Protein AF-A0A9D4A8N2-F1 (afdb_monomer)

Foldseek 3Di:
DPPPPPPVVVVVPQDPVNVVLLVLLVVLLLVQLVVCVVVLHDAADPDLDPPDPDGGSSVVSLVVVCVVDVSSVVSCVPDDPVRNCSDPVSSVVSNVVVVVVVLVVVCVQQDPWDWDFDWDWDADPVRAIQTFGWTFTQGPVRDTPTGPVLLSVLLVLLQLLLCLQPVDPVSQVQLLVLLVVVLVVCVVVVVDDDDDPPSDRDHQQRQDRPDLVSVLSNLVRCVSSVRSSLVSLVCQLPDPPDPVSVVSSVVSNVLSLRLSSLLSSLVSNQLSVLVVVLVVQVPDPPDDPVNNVVSVVVSVVSVVCCSPPVVVVSVVSSVVRD

pLDDT: mean 77.1, std 13.27, range [36.75, 94.81]

Organism: NCBI:txid47602

Structure (mmCIF, N/CA/C/O backbone):
data_AF-A0A9D4A8N2-F1
#
_entry.id   AF-A0A9D4A8N2-F1
#
loop_
_atom_site.group_PDB
_atom_site.id
_atom_site.type_symbol
_atom_site.label_atom_id
_atom_site.label_alt_id
_atom_site.label_comp_id
_atom_site.label_asym_id
_atom_site.label_entity_id
_atom_site.label_seq_id
_atom_site.pdbx_PDB_ins_code
_atom_site.Cartn_x
_atom_site.Cartn_y
_atom_site.Cartn_z
_atom_site.occupancy
_atom_site.B_iso_or_equiv
_atom_site.auth_seq_id
_atom_site.auth_comp_id
_atom_site.auth_asym_id
_atom_site.auth_atom_id
_atom_site.pdbx_PDB_model_num
ATOM 1 N N . MET A 1 1 ? 0.079 -41.440 39.741 1.00 40.72 1 MET A N 1
ATOM 2 C CA . MET A 1 1 ? 0.269 -40.213 38.937 1.00 40.72 1 MET A CA 1
ATOM 3 C C . MET A 1 1 ? -0.863 -40.142 37.921 1.00 40.72 1 MET A C 1
ATOM 5 O O . MET A 1 1 ? -0.831 -40.902 36.969 1.00 40.72 1 MET A O 1
ATOM 9 N N . ASN A 1 2 ? -1.881 -39.308 38.160 1.00 43.91 2 ASN A N 1
ATOM 10 C CA . ASN A 1 2 ? -2.974 -39.042 37.213 1.00 43.91 2 ASN A CA 1
ATOM 11 C C . ASN A 1 2 ? -2.807 -37.607 36.704 1.00 43.91 2 ASN A C 1
ATOM 13 O O . ASN A 1 2 ? -3.239 -36.659 37.349 1.00 43.91 2 ASN A O 1
ATOM 17 N N . GLN A 1 3 ? -2.097 -37.454 35.589 1.00 50.44 3 GLN A N 1
ATOM 18 C CA . GLN A 1 3 ? -1.680 -36.152 35.053 1.00 50.44 3 GLN A CA 1
ATOM 19 C C . GLN A 1 3 ? -2.655 -35.595 33.995 1.00 50.44 3 GLN A C 1
ATOM 21 O O . GLN A 1 3 ? -2.503 -34.459 33.564 1.00 50.44 3 GLN A O 1
ATOM 26 N N . ALA A 1 4 ? -3.684 -36.362 33.610 1.00 49.97 4 ALA A N 1
ATOM 27 C CA . ALA A 1 4 ? -4.626 -36.001 32.544 1.00 49.97 4 ALA A CA 1
ATOM 28 C C . ALA A 1 4 ? -5.900 -35.264 33.019 1.00 49.97 4 ALA A C 1
ATOM 30 O O . ALA A 1 4 ? -6.636 -34.742 32.194 1.00 49.97 4 ALA A O 1
ATOM 31 N N . GLN A 1 5 ? -6.169 -35.170 34.328 1.00 50.84 5 GLN A N 1
ATOM 32 C CA . GLN A 1 5 ? -7.419 -34.587 34.860 1.00 50.84 5 GLN A CA 1
ATOM 33 C C . GLN A 1 5 ? -7.367 -33.071 35.134 1.00 50.84 5 GLN A C 1
ATOM 35 O O . GLN A 1 5 ? -8.311 -32.521 35.692 1.00 50.84 5 GLN A O 1
ATOM 40 N N . HIS A 1 6 ? -6.283 -32.373 34.779 1.00 57.72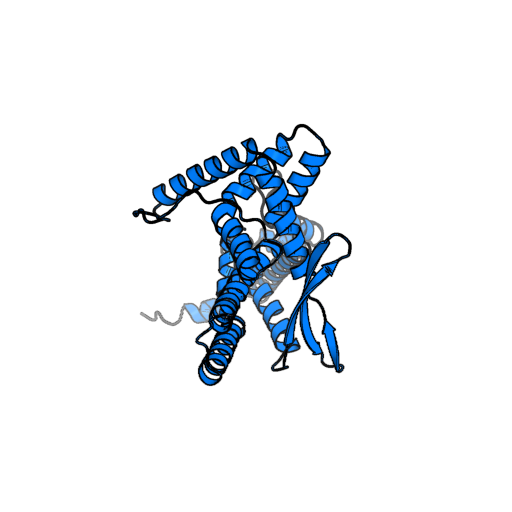 6 HIS A N 1
ATOM 41 C CA . HIS A 1 6 ? -6.041 -31.018 35.295 1.00 57.72 6 HIS A CA 1
ATOM 42 C C . HIS A 1 6 ? -6.343 -29.870 34.314 1.00 57.72 6 HIS A C 1
ATOM 44 O O . HIS A 1 6 ? -6.502 -28.738 34.761 1.00 57.72 6 HIS A O 1
ATOM 50 N N . ILE A 1 7 ? -6.432 -30.124 33.001 1.00 57.25 7 ILE A N 1
ATOM 51 C CA . ILE A 1 7 ? -6.618 -29.059 31.993 1.00 57.25 7 ILE A CA 1
ATOM 52 C C . ILE A 1 7 ? -8.098 -28.880 31.631 1.00 57.25 7 ILE A C 1
ATOM 54 O O . ILE A 1 7 ? -8.606 -27.769 31.749 1.00 57.25 7 ILE A O 1
ATOM 58 N N . GLU A 1 8 ? -8.814 -29.954 31.284 1.00 51.59 8 GLU A N 1
ATOM 59 C CA . GLU A 1 8 ? -10.260 -29.897 30.988 1.00 51.59 8 GLU A CA 1
ATOM 60 C C . GLU A 1 8 ? -11.069 -29.389 32.186 1.00 51.59 8 GLU A C 1
ATOM 62 O O . GLU A 1 8 ? -11.837 -28.443 32.055 1.00 51.59 8 GLU A O 1
ATOM 67 N N . VAL A 1 9 ? -10.806 -29.919 33.385 1.00 57.69 9 VAL A N 1
ATOM 68 C CA . VAL A 1 9 ? -11.475 -29.482 34.624 1.00 57.69 9 VAL A CA 1
ATOM 69 C C . VAL A 1 9 ? -11.128 -28.032 34.983 1.00 57.69 9 VAL A C 1
ATOM 71 O O . VAL A 1 9 ? -11.923 -27.362 35.629 1.00 57.69 9 VAL A O 1
ATOM 74 N N . SER A 1 10 ? -9.961 -27.518 34.575 1.00 54.47 10 SER A N 1
ATOM 75 C CA . SER A 1 10 ? -9.579 -26.117 34.806 1.00 54.47 10 SER A CA 1
ATOM 76 C C . SER A 1 10 ? -10.154 -25.154 33.760 1.00 54.47 10 SER A C 1
ATOM 78 O O . SER A 1 10 ? -10.349 -23.983 34.082 1.00 54.47 10 SER A O 1
ATOM 80 N N . LEU A 1 11 ? -10.422 -25.619 32.535 1.00 55.59 11 LEU A N 1
ATOM 81 C CA . LEU A 1 11 ? -11.105 -24.857 31.482 1.00 55.59 11 LEU A CA 1
ATOM 82 C C . LEU A 1 11 ? -12.608 -24.731 31.768 1.00 55.59 11 LEU A C 1
ATOM 84 O O . LEU A 1 11 ? -13.163 -23.645 31.613 1.00 55.59 11 LEU A O 1
ATOM 88 N N . ASP A 1 12 ? -13.233 -25.796 32.278 1.00 55.62 12 ASP A N 1
ATOM 89 C CA . ASP A 1 12 ? -14.656 -25.822 32.660 1.00 55.62 12 ASP A CA 1
ATOM 90 C C . ASP A 1 12 ? -14.956 -25.042 33.955 1.00 55.62 12 ASP A C 1
ATOM 92 O O . ASP A 1 12 ? -16.105 -24.763 34.294 1.00 55.62 12 ASP A O 1
ATOM 96 N N . ARG A 1 13 ? -13.914 -24.642 34.696 1.00 58.03 13 ARG A N 1
ATOM 97 C CA . ARG A 1 13 ? -14.018 -23.921 35.974 1.00 58.03 13 ARG A CA 1
ATOM 98 C C . ARG A 1 13 ? -13.964 -22.399 35.820 1.00 58.03 13 ARG A C 1
ATOM 100 O O . ARG A 1 13 ? -13.580 -21.701 36.757 1.00 58.03 13 ARG A O 1
ATOM 107 N N . GLN A 1 14 ? -14.322 -21.861 34.654 1.00 63.91 14 GLN A N 1
ATOM 108 C CA . GLN A 1 14 ? -14.527 -20.421 34.500 1.00 63.91 14 GLN A CA 1
ATOM 109 C C . GLN A 1 14 ? -15.954 -20.053 34.900 1.00 63.91 14 GLN A C 1
ATOM 111 O O . GLN A 1 14 ? -16.927 -20.489 34.292 1.00 63.91 14 GLN A O 1
ATOM 116 N N . THR A 1 15 ? -16.087 -19.216 35.926 1.00 73.81 15 THR A N 1
ATOM 117 C CA . THR A 1 15 ? -17.389 -18.721 36.378 1.00 73.81 15 THR A CA 1
ATOM 118 C C . THR A 1 15 ? -18.082 -17.956 35.248 1.00 73.81 15 THR A C 1
ATOM 120 O O . THR A 1 15 ? -17.435 -17.192 34.529 1.00 73.81 15 THR A O 1
ATOM 123 N N . THR A 1 16 ? -19.407 -18.063 35.131 1.00 79.75 16 THR A N 1
ATOM 124 C CA . THR A 1 16 ? -20.213 -17.306 34.151 1.00 79.75 16 THR A CA 1
ATOM 125 C C . THR A 1 16 ? -19.889 -15.807 34.154 1.00 79.75 16 THR A C 1
ATOM 127 O O . THR A 1 16 ? -19.823 -15.185 33.096 1.00 79.75 16 THR A O 1
ATOM 130 N N . GLN A 1 17 ? -19.605 -15.244 35.334 1.00 80.81 17 GLN A N 1
ATOM 131 C CA . GLN A 1 17 ? -19.155 -13.858 35.501 1.00 80.81 17 GLN A CA 1
ATOM 132 C C . GLN A 1 17 ? -17.821 -13.566 34.795 1.00 80.81 17 GLN A C 1
ATOM 134 O O . GLN A 1 17 ? -17.704 -12.550 34.111 1.00 80.81 17 GLN A O 1
ATOM 139 N N . GLN A 1 18 ? -16.837 -14.467 34.893 1.00 81.94 18 GLN A N 1
ATOM 140 C CA . GLN A 1 18 ? -15.546 -14.319 34.217 1.00 81.94 18 GLN A CA 1
ATOM 141 C C . GLN A 1 18 ? -15.715 -14.355 32.696 1.00 81.94 18 GLN A C 1
ATOM 143 O O . GLN A 1 18 ? -15.126 -13.541 31.987 1.00 81.94 18 GLN A O 1
ATOM 148 N N . ILE A 1 19 ? -16.563 -15.259 32.193 1.00 84.12 19 ILE A N 1
ATOM 149 C CA . ILE A 1 19 ? -16.874 -15.353 30.762 1.00 84.12 19 ILE A CA 1
ATOM 150 C C . ILE A 1 19 ? -17.536 -14.058 30.282 1.00 84.12 19 ILE A C 1
ATOM 152 O O . ILE A 1 19 ? -17.135 -13.510 29.254 1.00 84.12 19 ILE A O 1
ATOM 156 N N . SER A 1 20 ? -18.519 -13.534 31.023 1.00 87.00 20 SER A N 1
ATOM 157 C CA . SER A 1 20 ? -19.170 -12.270 30.665 1.00 87.00 20 SER A CA 1
ATOM 158 C C . SER A 1 20 ? -18.209 -11.082 30.704 1.00 87.00 20 SER A C 1
ATOM 160 O O . SER A 1 20 ? -18.243 -10.259 29.792 1.00 87.00 20 SER A O 1
ATOM 162 N N . ALA A 1 21 ? -17.316 -11.023 31.695 1.00 87.88 21 ALA A N 1
ATOM 163 C CA . ALA A 1 21 ? -16.326 -9.959 31.823 1.00 87.88 21 ALA A CA 1
ATOM 164 C C . ALA A 1 21 ? -15.318 -9.984 30.665 1.00 87.88 21 ALA A C 1
ATOM 166 O O . ALA A 1 21 ? -15.075 -8.961 30.028 1.00 87.88 21 ALA A O 1
ATOM 167 N N . ASN A 1 22 ? -14.794 -11.168 30.332 1.00 88.00 22 ASN A N 1
ATOM 168 C CA . ASN A 1 22 ? -13.871 -11.341 29.210 1.00 88.00 22 ASN A CA 1
ATOM 169 C C . ASN A 1 22 ? -14.539 -10.991 27.870 1.00 88.00 22 ASN A C 1
ATOM 171 O O . ASN A 1 22 ? -13.926 -10.322 27.040 1.00 88.00 22 ASN A O 1
ATOM 175 N N . ARG A 1 23 ? -15.802 -11.397 27.662 1.00 90.12 23 ARG A N 1
ATOM 176 C CA . ARG A 1 23 ? -16.574 -11.042 26.458 1.00 90.12 23 ARG A CA 1
ATOM 177 C C . ARG A 1 23 ? -16.807 -9.542 26.346 1.00 90.12 23 ARG A C 1
ATOM 179 O O . ARG A 1 23 ? -16.665 -9.009 25.251 1.00 90.12 23 ARG A O 1
ATOM 186 N N . LEU A 1 24 ? -17.159 -8.879 27.449 1.00 92.19 24 LEU A N 1
ATOM 187 C CA . LEU A 1 24 ? -17.347 -7.430 27.463 1.00 92.19 24 LEU A CA 1
ATOM 188 C C . LEU A 1 24 ? -16.039 -6.724 27.102 1.00 92.19 24 LEU A C 1
ATOM 190 O O . LEU A 1 24 ? -16.033 -5.912 26.187 1.00 92.19 24 LEU A O 1
ATOM 194 N N . ARG A 1 25 ? -14.925 -7.118 27.728 1.00 90.75 25 ARG A N 1
ATOM 195 C CA . ARG A 1 25 ? -13.596 -6.566 27.442 1.00 90.75 25 ARG A CA 1
ATOM 196 C C . ARG A 1 25 ? -13.214 -6.719 25.969 1.00 90.75 25 ARG A C 1
ATOM 198 O O . ARG A 1 25 ? -12.870 -5.737 25.321 1.00 90.75 25 ARG A O 1
ATOM 205 N N . LEU A 1 26 ? -13.333 -7.936 25.432 1.00 91.25 26 LEU A N 1
ATOM 206 C CA . LEU A 1 26 ? -13.027 -8.218 24.031 1.00 91.25 26 LEU A CA 1
ATOM 207 C C . LEU A 1 26 ? -13.931 -7.422 23.083 1.00 91.25 26 LEU A C 1
ATOM 209 O O . LEU A 1 26 ? -13.447 -6.881 22.095 1.00 91.25 26 LEU A O 1
ATOM 213 N N . LYS A 1 27 ? -15.231 -7.323 23.385 1.00 93.31 27 LYS A N 1
ATOM 214 C CA . LYS A 1 27 ? -16.174 -6.533 22.589 1.00 93.31 27 LYS A CA 1
ATOM 215 C C . LYS A 1 27 ? -15.765 -5.060 22.550 1.00 93.31 27 LYS A C 1
ATOM 217 O O . LYS A 1 27 ? -15.690 -4.498 21.464 1.00 93.31 27 LYS A O 1
ATOM 222 N N . THR A 1 28 ? -15.430 -4.470 23.695 1.00 93.50 28 THR A N 1
ATOM 223 C CA . THR A 1 28 ? -14.959 -3.082 23.762 1.00 93.50 28 THR A CA 1
ATOM 224 C C . THR A 1 28 ? -13.690 -2.887 22.926 1.00 93.50 28 THR A C 1
ATOM 226 O O . THR A 1 28 ? -13.616 -1.945 22.142 1.00 93.50 28 THR A O 1
ATOM 229 N N . SER A 1 29 ? -12.716 -3.804 23.012 1.00 93.00 29 SER A N 1
ATOM 230 C CA . SER A 1 29 ? -11.512 -3.760 22.167 1.00 93.00 29 SER A CA 1
ATOM 231 C C . SER A 1 29 ? -11.848 -3.837 20.673 1.00 93.00 29 SER A C 1
ATOM 233 O O . SER A 1 29 ? -11.314 -3.061 19.885 1.00 93.00 29 SER A O 1
ATOM 235 N N . ILE A 1 30 ? -12.754 -4.738 20.281 1.00 92.75 30 ILE A N 1
ATOM 236 C CA . ILE A 1 30 ? -13.226 -4.903 18.898 1.00 92.75 30 ILE A CA 1
ATOM 237 C C . ILE A 1 30 ? -13.898 -3.627 18.377 1.00 92.75 30 ILE A C 1
ATOM 239 O O . ILE A 1 30 ? -13.651 -3.241 17.234 1.00 92.75 30 ILE A O 1
ATOM 243 N N . ASP A 1 31 ? -14.727 -2.973 19.190 1.00 93.81 31 ASP A N 1
ATOM 244 C CA . ASP A 1 31 ? -15.435 -1.748 18.808 1.00 93.81 31 ASP A CA 1
ATOM 245 C C . ASP A 1 31 ? -14.463 -0.569 18.622 1.00 93.81 31 ASP A C 1
ATOM 247 O O . ASP A 1 31 ? -14.584 0.182 17.652 1.00 93.81 31 ASP A O 1
ATOM 251 N N . VAL A 1 32 ? -13.442 -0.457 19.480 1.00 94.31 32 VAL A N 1
ATOM 252 C CA . VAL A 1 32 ? -12.364 0.536 19.330 1.00 94.31 32 VAL A CA 1
ATOM 253 C C . VAL A 1 32 ? -11.561 0.297 18.051 1.00 94.31 32 VAL A C 1
ATOM 255 O O . VAL A 1 32 ? -11.371 1.238 17.278 1.00 94.31 32 VAL A O 1
ATOM 258 N N . VAL A 1 33 ? -11.131 -0.947 17.786 1.00 91.44 33 VAL A N 1
ATOM 259 C CA . VAL A 1 33 ? -10.426 -1.293 16.534 1.00 91.44 33 VAL A CA 1
ATOM 260 C C . VAL A 1 33 ? -11.280 -0.917 15.330 1.00 91.44 33 VAL A C 1
ATOM 262 O O . VAL A 1 33 ? -10.800 -0.232 14.433 1.00 91.44 33 VAL A O 1
ATOM 265 N N . ARG A 1 34 ? -12.559 -1.309 15.329 1.00 90.56 34 ARG A N 1
ATOM 266 C CA . ARG A 1 34 ? -13.489 -1.011 14.237 1.00 90.56 34 ARG A CA 1
ATOM 267 C C . ARG A 1 34 ? -13.586 0.484 13.969 1.00 90.56 34 ARG A C 1
ATOM 269 O O . ARG A 1 34 ? -13.527 0.892 12.812 1.00 90.56 34 ARG A O 1
ATOM 276 N N . TRP A 1 35 ? -13.761 1.286 15.016 1.00 92.38 35 TRP A N 1
ATOM 277 C CA . TRP A 1 35 ? -13.900 2.730 14.874 1.00 92.38 35 TRP A CA 1
ATOM 278 C C . TRP A 1 35 ? -12.624 3.359 14.305 1.00 92.38 35 TRP A C 1
ATOM 280 O O . TRP A 1 35 ? -12.698 4.102 13.330 1.00 92.38 35 TRP A O 1
ATOM 290 N N . LEU A 1 36 ? -11.454 2.999 14.846 1.00 86.12 36 LEU A N 1
ATOM 291 C CA . LEU A 1 36 ? -10.165 3.513 14.374 1.00 86.12 36 LEU A CA 1
ATOM 292 C C . LEU A 1 36 ? -9.888 3.116 12.923 1.00 86.12 36 LEU A C 1
ATOM 294 O O . LEU A 1 36 ? -9.507 3.972 12.127 1.00 86.12 36 LEU A O 1
ATOM 298 N N . SER A 1 37 ? -10.140 1.854 12.561 1.00 79.44 37 SER A N 1
ATOM 299 C CA . SER A 1 37 ? -10.022 1.371 11.182 1.00 79.44 37 SER A CA 1
ATOM 300 C C . SER A 1 37 ? -10.936 2.133 10.232 1.00 79.44 37 SER A C 1
ATOM 302 O O . SER A 1 37 ? -10.492 2.567 9.175 1.00 79.44 37 SER A O 1
ATOM 304 N N . PHE A 1 38 ? -12.204 2.310 10.606 1.00 76.81 38 PHE A N 1
ATOM 305 C CA . PHE A 1 38 ? -13.192 2.967 9.755 1.00 76.81 38 PHE A CA 1
ATOM 306 C C . PHE A 1 38 ? -12.883 4.455 9.538 1.00 76.81 38 PHE A C 1
ATOM 308 O O . PHE A 1 38 ? -13.179 4.994 8.479 1.00 76.81 38 PHE A O 1
ATOM 315 N N . GLN A 1 39 ? -12.261 5.110 10.520 1.00 78.19 39 GLN A N 1
ATOM 316 C CA . GLN A 1 39 ? -11.827 6.507 10.421 1.00 78.19 39 GLN A CA 1
ATOM 317 C C . GLN A 1 39 ? -10.406 6.670 9.853 1.00 78.19 39 GLN A C 1
ATOM 319 O O . GLN A 1 39 ? -9.908 7.792 9.786 1.00 78.19 39 GLN A O 1
ATOM 324 N N . GLY A 1 40 ? -9.712 5.579 9.503 1.00 77.31 40 GLY A N 1
ATOM 325 C CA . GLY A 1 40 ? -8.316 5.628 9.051 1.00 77.31 40 GLY A CA 1
ATOM 326 C C . GLY A 1 40 ? -7.350 6.214 10.091 1.00 77.31 40 GLY A C 1
ATOM 327 O O . GLY A 1 40 ? -6.331 6.803 9.737 1.00 77.31 40 GLY A O 1
ATOM 328 N N . CYS A 1 41 ? -7.679 6.107 11.378 1.00 81.44 41 CYS A N 1
ATOM 329 C CA . CYS A 1 41 ? -6.891 6.685 12.460 1.00 81.44 41 CYS A CA 1
ATOM 330 C C . CYS A 1 41 ? -5.768 5.739 12.897 1.00 81.44 41 CYS A C 1
ATOM 332 O O . CYS A 1 41 ? -5.957 4.527 13.003 1.00 81.44 41 CYS A O 1
ATOM 334 N N . ALA A 1 42 ? -4.602 6.303 13.228 1.00 82.44 42 ALA A N 1
ATOM 335 C CA . ALA A 1 42 ? -3.514 5.540 13.830 1.00 82.44 42 ALA A CA 1
ATOM 336 C C . ALA A 1 42 ? -3.975 4.899 15.146 1.00 82.44 42 ALA A C 1
ATOM 338 O O . ALA A 1 42 ? -4.722 5.509 15.907 1.00 82.44 42 ALA A O 1
ATOM 339 N N . PHE A 1 43 ? -3.519 3.683 15.434 1.00 83.56 43 PHE A N 1
ATOM 340 C CA . PHE A 1 43 ? -3.925 2.963 16.643 1.00 83.56 43 PHE A CA 1
ATOM 341 C C . PHE A 1 43 ? -3.077 3.368 17.848 1.00 83.56 43 PHE A C 1
ATOM 343 O O . PHE A 1 43 ? -3.577 3.437 18.969 1.00 83.56 43 PHE A O 1
ATOM 350 N N . ARG A 1 44 ? -1.796 3.656 17.604 1.00 83.69 44 ARG A N 1
ATOM 351 C CA . ARG A 1 44 ? -0.772 3.804 18.639 1.00 83.69 44 ARG A CA 1
ATOM 352 C C . ARG A 1 44 ? -0.205 5.206 18.721 1.00 83.69 44 ARG A C 1
ATOM 354 O O . ARG A 1 44 ? -0.236 5.966 17.753 1.00 83.69 44 ARG A O 1
ATOM 361 N N . GLY A 1 45 ? 0.314 5.517 19.902 1.00 77.75 45 GLY A N 1
ATOM 362 C CA . GLY A 1 45 ? 1.058 6.735 20.195 1.00 77.75 45 GLY A CA 1
ATOM 363 C C . GLY A 1 45 ? 2.566 6.503 20.133 1.00 77.75 45 GLY A C 1
ATOM 364 O O . GLY A 1 45 ? 3.032 5.384 19.940 1.00 77.75 45 GLY A O 1
ATOM 365 N N . HIS A 1 46 ? 3.338 7.576 20.318 1.00 73.81 46 HIS A N 1
ATOM 366 C CA . HIS A 1 46 ? 4.799 7.480 20.429 1.00 73.81 46 HIS A CA 1
ATOM 367 C C . HIS A 1 46 ? 5.244 6.820 21.745 1.00 73.81 46 HIS A C 1
ATOM 369 O O . HIS A 1 46 ? 6.315 6.224 21.792 1.00 73.81 46 HIS A O 1
ATOM 375 N N . ASP A 1 47 ? 4.436 6.937 22.803 1.00 78.81 47 ASP A N 1
ATOM 376 C CA . ASP A 1 47 ? 4.737 6.419 24.135 1.00 78.81 47 ASP A CA 1
ATOM 377 C C . ASP A 1 47 ? 3.454 5.914 24.812 1.00 78.81 47 ASP A C 1
ATOM 379 O O . ASP A 1 47 ? 2.570 6.703 25.142 1.00 78.81 47 ASP A O 1
ATOM 383 N N . GLU A 1 48 ? 3.360 4.598 25.011 1.00 83.25 48 GLU A N 1
ATOM 384 C CA . GLU A 1 48 ? 2.248 3.927 25.704 1.00 83.25 48 GLU A CA 1
ATOM 385 C C . GLU A 1 48 ? 2.596 3.582 27.166 1.00 83.25 48 GLU A C 1
ATOM 387 O O . GLU A 1 48 ? 1.879 2.825 27.822 1.00 83.25 48 GLU A O 1
ATOM 392 N N . SER A 1 49 ? 3.714 4.096 27.694 1.00 82.94 49 SER A N 1
ATOM 393 C CA . SER A 1 49 ? 4.096 3.896 29.093 1.00 82.94 49 SER A CA 1
ATOM 394 C C . SER A 1 49 ? 3.132 4.614 30.035 1.00 82.94 49 SER A C 1
ATOM 396 O O . SER A 1 49 ? 2.603 5.667 29.705 1.00 82.94 49 SER A O 1
ATOM 398 N N . SER A 1 50 ? 2.947 4.096 31.253 1.00 77.56 50 SER A N 1
ATOM 399 C CA . SER A 1 50 ? 1.996 4.646 32.236 1.00 77.56 50 SER A CA 1
ATOM 400 C C . SER A 1 50 ? 2.271 6.094 32.672 1.00 77.56 50 SER A C 1
ATOM 402 O O . SER A 1 50 ? 1.449 6.690 33.360 1.00 77.56 50 SER A O 1
ATOM 404 N N . GLY A 1 51 ? 3.455 6.633 32.363 1.00 80.25 51 GLY A N 1
ATOM 405 C CA . GLY A 1 51 ? 3.816 8.031 32.620 1.00 80.25 51 GLY A CA 1
ATOM 406 C C . GLY A 1 51 ? 3.506 8.971 31.451 1.00 80.25 51 GLY A C 1
ATOM 407 O O . GLY A 1 51 ? 3.708 10.181 31.580 1.00 80.25 51 GLY A O 1
ATOM 408 N N . SER A 1 52 ? 3.046 8.434 30.319 1.00 85.56 52 SER A N 1
ATOM 409 C CA . SER A 1 52 ? 2.717 9.205 29.128 1.00 85.56 52 SER A CA 1
ATOM 410 C C . SER A 1 52 ? 1.449 10.030 29.340 1.00 85.56 52 SER A C 1
ATOM 412 O O . SER A 1 52 ? 0.513 9.635 30.032 1.00 85.56 52 SER A O 1
ATOM 414 N N . LYS A 1 53 ? 1.400 11.209 28.713 1.00 83.62 53 LYS A N 1
ATOM 415 C CA . LYS A 1 53 ? 0.177 12.027 28.660 1.00 83.62 53 LYS A CA 1
ATOM 416 C C . LYS A 1 53 ? -0.803 11.553 27.584 1.00 83.62 53 LYS A C 1
ATOM 418 O O . LYS A 1 53 ? -1.937 12.015 27.576 1.00 83.62 53 LYS A O 1
ATOM 423 N N . ASN A 1 54 ? -0.342 10.730 26.643 1.00 85.12 54 ASN A N 1
ATOM 424 C CA . ASN A 1 54 ? -1.136 10.209 25.538 1.00 85.12 54 ASN A CA 1
ATOM 425 C C . ASN A 1 54 ? -0.599 8.828 25.161 1.00 85.12 54 ASN A C 1
ATOM 427 O O . ASN A 1 54 ? 0.453 8.725 24.527 1.00 85.12 54 ASN A O 1
ATOM 431 N N . HIS A 1 55 ? -1.351 7.792 25.517 1.00 86.75 55 HIS A N 1
ATOM 432 C CA . HIS A 1 55 ? -0.969 6.395 25.320 1.00 86.75 55 HIS A CA 1
ATOM 433 C C . HIS A 1 55 ? -1.359 5.857 23.935 1.00 86.75 55 HIS A C 1
ATOM 435 O O . HIS A 1 55 ? -1.370 4.651 23.711 1.00 86.75 55 HIS A O 1
ATOM 441 N N . GLY A 1 56 ? -1.707 6.734 22.993 1.00 88.62 56 GLY A N 1
ATOM 442 C CA . GLY A 1 56 ? -2.192 6.351 21.675 1.00 88.62 56 GLY A CA 1
ATOM 443 C C . GLY A 1 56 ? -3.706 6.197 21.608 1.00 88.62 56 GLY A C 1
ATOM 444 O O . GLY A 1 56 ? -4.383 5.910 22.594 1.00 88.62 56 GLY A O 1
ATOM 445 N N . ASN A 1 57 ? -4.243 6.367 20.400 1.00 89.94 57 ASN A N 1
ATOM 446 C CA . ASN A 1 57 ? -5.685 6.480 20.183 1.00 89.94 57 ASN A CA 1
ATOM 447 C C . ASN A 1 57 ? -6.468 5.251 20.665 1.00 89.94 57 ASN A C 1
ATOM 449 O O . ASN A 1 57 ? -7.589 5.399 21.135 1.00 89.94 57 ASN A O 1
ATOM 453 N N . PHE A 1 58 ? -5.894 4.048 20.585 1.00 92.25 58 PHE A N 1
ATOM 454 C CA . PHE A 1 58 ? -6.544 2.828 21.059 1.00 92.25 58 PHE A CA 1
ATOM 455 C C . PHE A 1 58 ? -6.753 2.831 22.580 1.00 92.25 58 PHE A C 1
ATOM 457 O O . PHE A 1 58 ? -7.867 2.599 23.052 1.00 92.25 58 PHE A O 1
ATOM 464 N N . LEU A 1 59 ? -5.701 3.110 23.355 1.00 91.44 59 LEU A N 1
ATOM 465 C CA . LEU A 1 59 ? -5.768 3.111 24.819 1.00 91.44 59 LEU A CA 1
ATOM 466 C C . LEU A 1 59 ? -6.572 4.302 25.350 1.00 91.44 59 LEU A C 1
ATOM 468 O O . LEU A 1 59 ? -7.348 4.147 26.295 1.00 91.44 59 LEU A O 1
ATOM 472 N N . GLU A 1 60 ? -6.450 5.465 24.711 1.00 92.75 60 GLU A N 1
ATOM 473 C CA . GLU A 1 60 ? -7.237 6.647 25.066 1.00 92.75 60 GLU A CA 1
ATOM 474 C C . GLU A 1 60 ? -8.729 6.446 24.751 1.00 92.75 60 GLU A C 1
ATOM 476 O O . GLU A 1 60 ? -9.577 6.797 25.569 1.00 92.75 60 GLU A O 1
ATOM 481 N N . LEU A 1 61 ? -9.084 5.803 23.628 1.00 93.62 61 LEU A N 1
ATOM 482 C CA . LEU A 1 61 ? -10.488 5.519 23.308 1.00 93.62 61 LEU A CA 1
ATOM 483 C C . LEU A 1 61 ? -11.085 4.447 24.230 1.00 93.62 61 LEU A C 1
ATOM 485 O O . LEU A 1 61 ? -12.245 4.559 24.622 1.00 93.62 61 LEU A O 1
ATOM 489 N N . LEU A 1 62 ? -10.301 3.446 24.647 1.00 92.69 62 LEU A N 1
ATOM 490 C CA . LEU A 1 62 ? -10.716 2.512 25.701 1.00 92.69 62 LEU A CA 1
ATOM 491 C C . LEU A 1 62 ? -10.973 3.229 27.029 1.00 92.69 62 LEU A C 1
ATOM 493 O O . LEU A 1 62 ? -11.982 2.964 27.679 1.00 92.69 62 LEU A O 1
ATOM 497 N N . SER A 1 63 ? -10.082 4.145 27.410 1.00 91.19 63 SER A N 1
ATOM 498 C CA . SER A 1 63 ? -10.218 4.943 28.632 1.00 91.19 63 SER A CA 1
ATOM 499 C C . SER A 1 63 ? -11.445 5.855 28.566 1.00 91.19 63 SER A C 1
ATOM 501 O O . SER A 1 63 ? -12.181 5.977 29.544 1.00 91.19 63 SER A O 1
ATOM 503 N N . LEU A 1 64 ? -11.728 6.421 27.389 1.00 94.19 64 LEU A N 1
ATOM 504 C CA . LEU A 1 64 ? -12.947 7.179 27.141 1.00 94.19 64 LEU A CA 1
ATOM 505 C C . LEU A 1 64 ? -14.188 6.302 27.333 1.00 94.19 64 LEU A C 1
ATOM 507 O O . LEU A 1 64 ? -15.075 6.682 28.088 1.00 94.19 64 LEU A O 1
ATOM 511 N N . LEU A 1 65 ? -14.253 5.122 26.710 1.00 94.12 65 LEU A N 1
ATOM 512 C CA . LEU A 1 65 ? -15.400 4.217 26.859 1.00 94.12 65 LEU A CA 1
ATOM 513 C C . LEU A 1 65 ? -15.595 3.766 28.312 1.00 94.12 65 LEU A C 1
ATOM 515 O O . LEU A 1 65 ? -16.729 3.712 28.779 1.00 94.12 65 LEU A O 1
ATOM 519 N N . ALA A 1 66 ? -14.503 3.512 29.038 1.00 93.00 66 ALA A N 1
ATOM 520 C CA . ALA A 1 66 ? -14.545 3.211 30.466 1.00 93.00 66 ALA A CA 1
ATOM 521 C C . ALA A 1 66 ? -15.161 4.358 31.281 1.00 93.00 66 ALA A C 1
ATOM 523 O O . ALA A 1 66 ? -15.951 4.104 32.180 1.00 93.00 66 ALA A O 1
ATOM 524 N N . SER A 1 67 ? -14.876 5.617 30.930 1.00 94.81 67 SER A N 1
ATOM 525 C CA . SER A 1 67 ? -15.447 6.775 31.636 1.00 94.81 67 SER A CA 1
ATOM 526 C C . SER A 1 67 ? -16.967 6.929 31.475 1.00 94.81 67 SER A C 1
ATOM 528 O O . SER A 1 67 ? -17.591 7.634 32.265 1.00 94.81 67 SER A O 1
ATOM 530 N N . TYR A 1 68 ? -17.566 6.278 30.469 1.00 94.31 68 TYR A N 1
ATOM 531 C CA . TYR A 1 68 ? -19.014 6.294 30.231 1.00 94.31 68 TYR A CA 1
ATOM 532 C C . TYR A 1 68 ? -19.743 5.047 30.752 1.00 94.31 68 TYR A C 1
ATOM 534 O O . TYR A 1 68 ? -20.967 5.086 30.878 1.00 94.31 68 TYR A O 1
ATOM 542 N N . ASP A 1 69 ? -19.037 3.948 31.030 1.00 93.38 69 ASP A N 1
ATOM 543 C CA . ASP A 1 69 ? -19.635 2.685 31.473 1.00 93.38 69 ASP A CA 1
ATOM 544 C C . ASP A 1 69 ? -18.794 2.052 32.590 1.00 93.38 69 ASP A C 1
ATOM 546 O O . ASP A 1 69 ? -17.744 1.453 32.343 1.00 93.38 69 ASP A O 1
ATOM 550 N N . GLU A 1 70 ? -19.309 2.130 33.821 1.00 92.62 70 GLU A N 1
ATOM 551 C CA . GLU A 1 70 ? -18.684 1.560 35.022 1.00 92.62 70 GLU A CA 1
ATOM 552 C C . GLU A 1 70 ? -18.361 0.067 34.857 1.00 92.62 70 GLU A C 1
ATOM 554 O O . GLU A 1 70 ? -17.330 -0.409 35.328 1.00 92.62 70 GLU A O 1
ATOM 559 N N . LYS A 1 71 ? -19.186 -0.694 34.120 1.00 91.50 71 LYS A N 1
ATOM 560 C CA . LYS A 1 71 ? -18.912 -2.118 33.883 1.00 91.50 71 LYS A CA 1
ATOM 561 C C . LYS A 1 71 ? -17.705 -2.300 32.978 1.00 91.50 71 LYS A C 1
ATOM 563 O O . LYS A 1 71 ? -16.952 -3.252 33.167 1.00 91.50 71 LYS A O 1
ATOM 568 N N . VAL A 1 72 ? -17.537 -1.431 31.981 1.00 91.00 72 VAL A N 1
ATOM 569 C CA . VAL A 1 72 ? -16.365 -1.440 31.095 1.00 91.00 72 VAL A CA 1
ATOM 570 C C . VAL A 1 72 ? -15.114 -1.065 31.887 1.00 91.00 72 VAL A C 1
ATOM 572 O O . VAL A 1 72 ? -14.091 -1.738 31.756 1.00 91.00 72 VAL A O 1
ATOM 575 N N . GLU A 1 73 ? -15.204 -0.057 32.753 1.00 92.38 73 GLU A N 1
ATOM 576 C CA . GLU A 1 73 ? -14.114 0.327 33.652 1.00 92.38 73 GLU A CA 1
ATOM 577 C C . GLU A 1 73 ? -13.686 -0.834 34.563 1.00 92.38 73 GLU A C 1
ATOM 579 O O . GLU A 1 73 ? -12.501 -1.189 34.609 1.00 92.38 73 GLU A O 1
ATOM 584 N N . ASP A 1 74 ? -14.649 -1.483 35.218 1.00 89.81 74 ASP A N 1
ATOM 585 C CA . ASP A 1 74 ? -14.411 -2.609 36.118 1.00 89.81 74 ASP A CA 1
ATOM 586 C C . ASP A 1 74 ? -13.746 -3.784 35.399 1.00 89.81 74 ASP A C 1
ATOM 588 O O . ASP A 1 74 ? -12.764 -4.355 35.892 1.00 89.81 74 ASP A O 1
ATOM 592 N N . VAL A 1 75 ? -14.237 -4.160 34.211 1.00 88.50 75 VAL A N 1
ATOM 593 C CA . VAL A 1 75 ? -13.639 -5.276 33.465 1.00 88.50 75 VAL A CA 1
ATOM 594 C C . VAL A 1 75 ? -12.258 -4.927 32.926 1.00 88.50 75 VAL A C 1
ATOM 596 O O . VAL A 1 75 ? -11.428 -5.826 32.828 1.00 88.50 75 VAL A O 1
ATOM 599 N N . LEU A 1 76 ? -11.964 -3.670 32.589 1.00 86.81 76 LEU A N 1
ATOM 600 C CA . LEU A 1 76 ? -10.627 -3.273 32.139 1.00 86.81 76 LEU A CA 1
ATOM 601 C C . LEU A 1 76 ? -9.618 -3.283 33.295 1.00 86.81 76 LEU A C 1
ATOM 603 O O . LEU A 1 76 ? -8.523 -3.821 33.133 1.00 86.81 76 LEU A O 1
ATOM 607 N N . LYS A 1 77 ? -9.998 -2.783 34.479 1.00 85.06 77 LYS A N 1
ATOM 608 C CA . LYS A 1 77 ? -9.140 -2.772 35.680 1.00 85.06 77 LYS A CA 1
ATOM 609 C C . LYS A 1 77 ? -8.897 -4.160 36.267 1.00 85.06 77 LYS A C 1
ATOM 611 O O . LYS A 1 77 ? -7.803 -4.446 36.743 1.00 85.06 77 LYS A O 1
ATOM 616 N N . SER A 1 78 ? -9.901 -5.034 36.226 1.00 83.12 78 SER A N 1
ATOM 617 C CA . SER A 1 78 ? -9.821 -6.399 36.771 1.00 83.12 78 SER A CA 1
ATOM 618 C C . SER A 1 78 ? -9.125 -7.404 35.844 1.00 83.12 78 SER A C 1
ATOM 620 O O . SER A 1 78 ? -9.141 -8.606 36.114 1.00 83.12 78 SER A O 1
ATOM 622 N N . ALA A 1 79 ? -8.533 -6.955 34.733 1.00 76.44 79 ALA A N 1
ATOM 623 C CA . ALA A 1 79 ? -7.926 -7.834 33.744 1.00 76.44 79 ALA A CA 1
ATOM 624 C C . ALA A 1 79 ? -6.643 -8.518 34.261 1.00 76.44 79 ALA A C 1
ATOM 626 O O . ALA A 1 79 ? -5.666 -7.834 34.569 1.00 76.44 79 ALA A O 1
ATOM 627 N N . PRO A 1 80 ? -6.572 -9.866 34.279 1.00 73.31 80 PRO A N 1
ATOM 628 C CA . PRO A 1 80 ? -5.292 -10.555 34.404 1.00 73.31 80 PRO A CA 1
ATOM 629 C C . PRO A 1 80 ? -4.371 -10.177 33.237 1.00 73.31 80 PRO A C 1
ATOM 631 O O . PRO A 1 80 ? -4.855 -10.045 32.109 1.00 73.31 80 PRO A O 1
ATOM 634 N N . GLN A 1 81 ? -3.055 -10.089 33.483 1.00 64.75 81 GLN A N 1
ATOM 635 C CA . GLN A 1 81 ? -2.041 -9.656 32.498 1.00 64.75 81 GLN A CA 1
ATOM 636 C C . GLN A 1 81 ? -2.196 -10.313 31.113 1.00 64.75 81 GLN A C 1
ATOM 638 O O . GLN A 1 81 ? -2.057 -9.643 30.096 1.00 64.75 81 GLN A O 1
ATOM 643 N N . ASN A 1 82 ? -2.566 -11.596 31.058 1.00 67.00 82 ASN A N 1
ATOM 644 C CA . ASN A 1 82 ? -2.689 -12.355 29.805 1.00 67.00 82 ASN A CA 1
ATOM 645 C C . ASN A 1 82 ? -4.033 -12.174 29.071 1.00 67.00 82 ASN A C 1
ATOM 647 O O . ASN A 1 82 ? -4.267 -12.815 28.052 1.00 67.00 82 ASN A O 1
ATOM 651 N N . SER A 1 83 ? -4.947 -11.352 29.588 1.00 69.56 83 SER A N 1
ATOM 652 C CA . SER A 1 83 ? -6.307 -11.187 29.046 1.00 69.56 83 SER A CA 1
ATOM 653 C C . SER A 1 83 ? -6.753 -9.727 28.995 1.00 69.56 83 SER A C 1
ATOM 655 O O . SER A 1 83 ? -7.949 -9.442 28.996 1.00 69.56 83 SER A O 1
ATOM 657 N N . SER A 1 84 ? -5.808 -8.785 28.968 1.00 75.44 84 SER A N 1
ATOM 658 C CA . SER A 1 84 ? -6.132 -7.365 28.811 1.00 75.44 84 SER A CA 1
ATOM 659 C C . SER A 1 84 ? -6.715 -7.054 27.430 1.00 75.44 84 SER A C 1
ATOM 661 O O . SER A 1 84 ? -7.485 -6.112 27.301 1.00 75.44 84 SER A O 1
ATOM 663 N N . TYR A 1 85 ? -6.366 -7.847 26.406 1.00 82.56 85 TYR A N 1
ATOM 664 C CA . TYR A 1 85 ? -6.679 -7.602 24.988 1.00 82.56 85 TYR A CA 1
ATOM 665 C C . TYR A 1 85 ? -6.207 -6.236 24.464 1.00 82.56 85 TYR A C 1
ATOM 667 O O . TYR A 1 85 ? -6.623 -5.791 23.400 1.00 82.56 85 TYR A O 1
ATOM 675 N N . THR A 1 86 ? -5.305 -5.579 25.196 1.00 84.19 86 THR A N 1
ATOM 676 C CA . THR A 1 86 ? -4.784 -4.251 24.855 1.00 84.19 86 THR A CA 1
ATOM 677 C C . THR A 1 86 ? -3.459 -4.292 24.110 1.00 84.19 86 THR A C 1
ATOM 679 O O . THR A 1 86 ? -3.026 -3.265 23.597 1.00 84.19 86 THR A O 1
ATOM 682 N N . SER A 1 87 ? -2.810 -5.459 24.046 1.00 85.25 87 SER A N 1
ATOM 683 C CA . SER A 1 87 ? -1.480 -5.579 23.456 1.00 85.25 87 SER A CA 1
ATOM 684 C C . SER A 1 87 ? -1.474 -5.277 21.961 1.00 85.25 87 SER A C 1
ATOM 686 O O . SER A 1 87 ? -2.427 -5.544 21.226 1.00 85.25 87 SER A O 1
ATOM 688 N N . SER A 1 88 ? -0.322 -4.796 21.516 1.00 82.88 88 SER A N 1
ATOM 689 C CA . SER A 1 88 ? 0.029 -4.567 20.124 1.00 82.88 88 SER A CA 1
ATOM 690 C C . SER A 1 88 ? -0.320 -5.732 19.192 1.00 82.88 88 SER A C 1
ATOM 692 O O . SER A 1 88 ? -0.858 -5.519 18.105 1.00 82.88 88 SER A O 1
ATOM 694 N N . THR A 1 89 ? -0.006 -6.954 19.614 1.00 84.69 89 THR A N 1
ATOM 695 C CA . THR A 1 89 ? -0.261 -8.182 18.858 1.00 84.69 89 THR A CA 1
ATOM 696 C C . THR A 1 89 ? -1.757 -8.438 18.714 1.00 84.69 89 THR A C 1
ATOM 698 O O . THR A 1 89 ? -2.231 -8.666 17.607 1.00 84.69 89 THR A O 1
ATOM 701 N N . ILE A 1 90 ? -2.520 -8.297 19.801 1.00 86.12 90 ILE A N 1
ATOM 702 C CA . ILE A 1 90 ? -3.971 -8.534 19.792 1.00 86.12 90 ILE A CA 1
ATOM 703 C C . ILE A 1 90 ? -4.699 -7.488 18.939 1.00 86.12 90 ILE A C 1
ATOM 705 O O . ILE A 1 90 ? -5.607 -7.836 18.190 1.00 86.12 90 ILE A O 1
ATOM 709 N N . GLN A 1 91 ? -4.280 -6.218 18.991 1.00 84.50 91 GLN A N 1
ATOM 710 C CA . GLN A 1 91 ? -4.816 -5.175 18.107 1.00 84.50 91 GLN A CA 1
ATOM 711 C C . GLN A 1 91 ? -4.662 -5.569 16.627 1.00 84.50 91 GLN A C 1
ATOM 713 O O . GLN A 1 91 ? -5.619 -5.464 15.859 1.00 84.50 91 GLN A O 1
ATOM 718 N N . LYS A 1 92 ? -3.472 -6.060 16.240 1.00 82.56 92 LYS A N 1
ATOM 719 C CA . LYS A 1 92 ? -3.185 -6.523 14.873 1.00 82.56 92 LYS A CA 1
ATOM 720 C C . LYS A 1 92 ? -4.012 -7.757 14.504 1.00 82.56 92 LYS A C 1
ATOM 722 O O . LYS A 1 92 ? -4.569 -7.791 13.414 1.00 82.56 92 LYS A O 1
ATOM 727 N N . GLU A 1 93 ? -4.156 -8.725 15.406 1.00 88.75 93 GLU A N 1
ATOM 728 C CA . GLU A 1 93 ? -4.993 -9.912 15.177 1.00 88.75 93 GLU A CA 1
ATOM 729 C C . GLU A 1 93 ? -6.462 -9.539 14.930 1.00 88.75 93 GLU A C 1
ATOM 731 O O . GLU A 1 93 ? -7.065 -9.998 13.959 1.0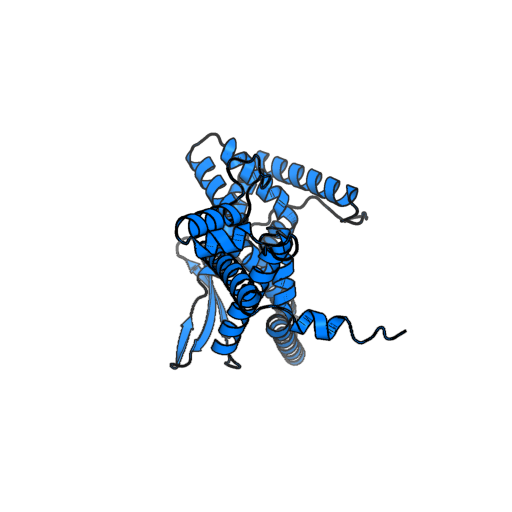0 88.75 93 GLU A O 1
ATOM 736 N N . ILE A 1 94 ? -7.040 -8.662 15.760 1.00 87.81 94 ILE A N 1
ATOM 737 C CA . ILE A 1 94 ? -8.421 -8.188 15.582 1.00 87.81 94 ILE A CA 1
ATOM 738 C C . ILE A 1 94 ? -8.567 -7.460 14.240 1.00 87.81 94 ILE A C 1
ATOM 740 O O . ILE A 1 94 ? -9.537 -7.695 13.517 1.00 87.81 94 ILE A O 1
ATOM 744 N N . LEU A 1 95 ? -7.601 -6.607 13.887 1.00 82.31 95 LEU A N 1
ATOM 745 C CA . LEU A 1 95 ? -7.585 -5.893 12.612 1.00 82.31 95 LEU A CA 1
ATOM 746 C C . LEU A 1 95 ? -7.531 -6.857 11.417 1.00 82.31 95 LEU A C 1
ATOM 748 O O . LEU A 1 95 ? -8.301 -6.699 10.472 1.00 82.31 95 LEU A O 1
ATOM 752 N N . GLN A 1 96 ? -6.685 -7.886 11.477 1.00 80.25 96 GLN A N 1
ATOM 753 C CA . GLN A 1 96 ? -6.579 -8.913 10.438 1.00 80.25 96 GLN A CA 1
ATOM 754 C C . GLN A 1 96 ? -7.875 -9.725 10.297 1.00 80.25 96 GLN A C 1
ATOM 756 O O . GLN A 1 96 ? -8.309 -9.996 9.177 1.00 80.25 96 GLN A O 1
ATOM 761 N N . ILE A 1 97 ? -8.541 -10.064 11.407 1.00 86.62 97 ILE A N 1
ATOM 762 C CA . ILE A 1 97 ? -9.852 -10.733 11.380 1.00 86.62 97 ILE A CA 1
ATOM 763 C C . ILE A 1 97 ? -10.902 -9.835 10.715 1.00 86.62 97 ILE A C 1
ATOM 765 O O . ILE A 1 97 ? -11.683 -10.313 9.889 1.00 86.62 97 ILE A O 1
ATOM 769 N N . TYR A 1 98 ? -10.923 -8.540 11.047 1.00 82.38 98 TYR A N 1
ATOM 770 C CA . TYR A 1 98 ? -11.811 -7.576 10.398 1.00 82.38 98 TYR A CA 1
ATOM 771 C C . TYR A 1 98 ? -11.540 -7.477 8.899 1.00 82.38 98 TYR A C 1
ATOM 773 O O . TYR A 1 98 ? -12.478 -7.609 8.115 1.00 82.38 98 TYR A O 1
ATOM 781 N N . ALA A 1 99 ? -10.277 -7.306 8.506 1.00 73.31 99 ALA A N 1
ATOM 782 C CA . ALA A 1 99 ? -9.869 -7.242 7.108 1.00 73.31 99 ALA A CA 1
ATOM 783 C C . ALA A 1 99 ? -10.314 -8.499 6.348 1.00 73.31 99 ALA A C 1
ATOM 785 O O . ALA A 1 99 ? -10.974 -8.395 5.319 1.00 73.31 99 ALA A O 1
ATOM 786 N N . SER A 1 100 ? -10.060 -9.688 6.906 1.00 78.25 100 SER A N 1
ATOM 787 C CA . SER A 1 100 ? -10.489 -10.957 6.314 1.00 78.25 100 SER A CA 1
ATOM 788 C C . SER A 1 100 ? -12.009 -11.039 6.153 1.00 78.25 100 SER A C 1
ATOM 790 O O . SER A 1 100 ? -12.484 -11.443 5.094 1.00 78.25 100 SER A O 1
ATOM 792 N N . ARG A 1 101 ? -12.794 -10.612 7.153 1.00 82.25 101 ARG A N 1
ATOM 793 C CA . ARG A 1 101 ? -14.263 -10.601 7.046 1.00 82.25 101 ARG A CA 1
ATOM 794 C C . ARG A 1 101 ? -14.766 -9.632 5.987 1.00 82.25 101 ARG A C 1
ATOM 796 O O . ARG A 1 101 ? -15.648 -10.010 5.228 1.00 82.25 101 ARG A O 1
ATOM 803 N N . VAL A 1 102 ? -14.221 -8.419 5.930 1.00 74.25 102 VAL A N 1
ATOM 804 C CA . VAL A 1 102 ? -14.585 -7.433 4.903 1.00 74.25 102 VAL A CA 1
ATOM 805 C C . VAL A 1 102 ? -14.259 -7.982 3.515 1.00 74.25 102 VAL A C 1
ATOM 807 O O . VAL A 1 102 ? -15.127 -7.990 2.649 1.00 74.25 102 VAL A O 1
ATOM 810 N N . CYS A 1 103 ? -13.058 -8.537 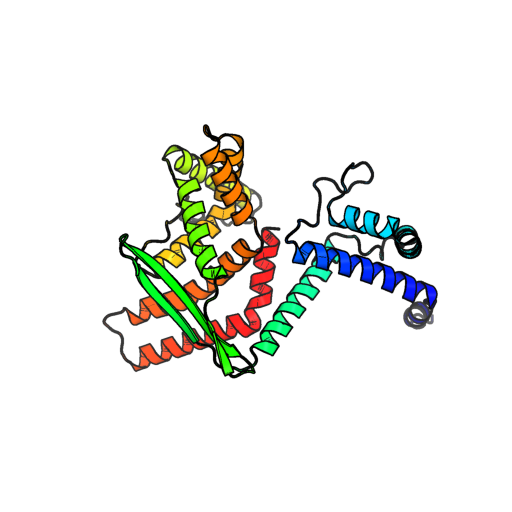3.325 1.00 69.31 103 CYS A N 1
ATOM 811 C CA . CYS A 1 103 ? -12.674 -9.186 2.073 1.00 69.31 103 CYS A CA 1
ATOM 812 C C . CYS A 1 103 ? -13.601 -10.354 1.712 1.00 69.31 103 CYS A C 1
ATOM 814 O O . CYS A 1 103 ? -13.968 -10.487 0.550 1.00 69.31 103 CYS A O 1
ATOM 816 N N . ASN A 1 104 ? -14.002 -11.182 2.681 1.00 76.44 104 ASN A N 1
ATOM 817 C CA . ASN A 1 104 ? -14.916 -12.298 2.436 1.00 76.44 104 ASN A CA 1
ATOM 818 C C . ASN A 1 104 ? -16.313 -11.817 2.042 1.00 76.44 104 ASN A C 1
ATOM 820 O O . ASN A 1 104 ? -16.867 -12.359 1.097 1.00 76.44 104 ASN A O 1
ATOM 824 N N . VAL A 1 105 ? -16.850 -10.783 2.698 1.00 76.12 105 VAL A N 1
ATOM 825 C CA . VAL A 1 105 ? -18.144 -10.189 2.323 1.00 76.12 105 VAL A CA 1
ATOM 826 C C . VAL A 1 105 ? -18.086 -9.639 0.901 1.00 76.12 105 VAL A C 1
ATOM 828 O O . VAL A 1 105 ? -18.945 -9.972 0.097 1.00 76.12 105 VAL A O 1
ATOM 831 N N . ILE A 1 106 ? -17.038 -8.882 0.557 1.00 67.94 106 ILE A N 1
ATOM 832 C CA . ILE A 1 106 ? -16.839 -8.372 -0.810 1.00 67.94 106 ILE A CA 1
ATOM 833 C C . ILE A 1 106 ? -16.706 -9.535 -1.805 1.00 67.94 106 ILE A C 1
ATOM 835 O O . ILE A 1 106 ? -17.274 -9.504 -2.893 1.00 67.94 106 ILE A O 1
ATOM 839 N N . ARG A 1 107 ? -15.971 -10.594 -1.444 1.00 70.56 107 ARG A N 1
ATOM 840 C CA . ARG A 1 107 ? -15.806 -11.788 -2.282 1.00 70.56 107 ARG A CA 1
ATOM 841 C C . ARG A 1 107 ? -17.127 -12.527 -2.491 1.00 70.56 107 ARG A C 1
ATOM 843 O O . ARG A 1 107 ? -17.376 -12.970 -3.605 1.00 70.56 107 ARG A O 1
ATOM 850 N N . GLU A 1 108 ? -17.946 -12.676 -1.456 1.00 76.69 108 GLU A N 1
ATOM 851 C CA . GLU A 1 108 ? -19.277 -13.290 -1.528 1.00 76.69 108 GLU A CA 1
ATOM 852 C C . GLU A 1 108 ? -20.240 -12.434 -2.356 1.00 76.69 108 GLU A C 1
ATOM 854 O O . GLU A 1 108 ? -20.955 -12.968 -3.202 1.00 76.69 108 GLU A O 1
ATOM 859 N N . GLU A 1 109 ? -20.198 -11.112 -2.174 1.00 67.38 109 GLU A N 1
ATOM 860 C CA . GLU A 1 109 ? -20.983 -10.145 -2.942 1.00 67.38 109 GLU A CA 1
ATOM 861 C C . GLU A 1 109 ? -20.620 -10.180 -4.430 1.00 67.38 109 GLU A C 1
ATOM 863 O O . GLU A 1 109 ? -21.499 -10.107 -5.284 1.00 67.38 109 GLU A O 1
ATOM 868 N N . ILE A 1 110 ? -19.344 -10.355 -4.773 1.00 67.12 110 ILE A N 1
ATOM 869 C CA . ILE A 1 110 ? -18.914 -10.548 -6.164 1.00 67.12 110 ILE A CA 1
ATOM 870 C C . ILE A 1 110 ? -19.258 -11.969 -6.652 1.00 67.12 110 ILE A C 1
ATOM 872 O O . ILE A 1 110 ? -19.669 -12.153 -7.800 1.00 67.12 110 ILE A O 1
ATOM 876 N N . GLY A 1 111 ? -19.116 -12.983 -5.797 1.00 71.06 111 GLY A N 1
ATOM 877 C CA . GLY A 1 111 ? -19.352 -14.394 -6.105 1.00 71.06 111 GLY A CA 1
ATOM 878 C C . GLY A 1 111 ? -18.494 -14.919 -7.267 1.00 71.06 111 GLY A C 1
ATOM 879 O O . GLY A 1 111 ? -17.367 -14.480 -7.496 1.00 71.06 111 GLY A O 1
ATOM 880 N N . ASP A 1 112 ? -19.059 -15.838 -8.055 1.00 67.81 112 ASP A N 1
ATOM 881 C CA . ASP A 1 112 ? -18.470 -16.332 -9.316 1.00 67.81 112 ASP A CA 1
ATOM 882 C C . ASP A 1 112 ? -18.843 -15.462 -10.529 1.00 67.81 112 ASP A C 1
ATOM 884 O O . ASP A 1 112 ? -18.728 -15.879 -11.691 1.00 67.81 112 ASP A O 1
ATOM 888 N N . ARG A 1 113 ? -19.343 -14.245 -10.287 1.00 66.25 113 ARG A N 1
ATOM 889 C CA . ARG A 1 113 ? -19.822 -13.381 -11.364 1.00 66.25 113 ARG A CA 1
ATOM 890 C C . ARG A 1 113 ? -18.641 -12.952 -12.227 1.00 66.25 113 ARG A C 1
ATOM 892 O O . ARG A 1 113 ? -17.527 -12.694 -11.765 1.00 66.25 113 ARG A O 1
ATOM 899 N N . LYS A 1 114 ? -18.886 -12.909 -13.536 1.00 59.91 114 LYS A N 1
ATOM 900 C CA . LYS A 1 114 ? -17.888 -12.453 -14.500 1.00 59.91 114 LYS A CA 1
ATOM 901 C C . LYS A 1 114 ? -17.681 -10.960 -14.280 1.00 59.91 114 LYS A C 1
ATOM 903 O O . LYS A 1 114 ? -18.631 -10.190 -14.383 1.00 59.91 114 LYS A O 1
ATOM 908 N N . PHE A 1 115 ? -16.443 -10.575 -14.016 1.00 60.50 115 PHE A N 1
ATOM 909 C CA . PHE A 1 115 ? -16.025 -9.184 -14.039 1.00 60.50 115 PHE A CA 1
ATOM 910 C C . PHE A 1 115 ? -15.213 -8.938 -15.313 1.00 60.50 115 PHE A C 1
ATOM 912 O O . PHE A 1 115 ? -14.501 -9.824 -15.794 1.00 60.50 115 PHE A O 1
ATOM 919 N N . SER A 1 116 ? -15.334 -7.747 -15.884 1.00 58.59 116 SER A N 1
ATOM 920 C CA . SER A 1 116 ? -14.437 -7.272 -16.930 1.00 58.59 116 SER A CA 1
ATOM 921 C C . SER A 1 116 ? -13.654 -6.094 -16.392 1.00 58.59 116 SER A C 1
ATOM 923 O O . SER A 1 116 ? -14.239 -5.128 -15.909 1.00 58.59 116 SER A O 1
ATOM 925 N N . ILE A 1 117 ? -12.339 -6.167 -16.517 1.00 58.72 117 ILE A N 1
ATOM 926 C CA . ILE A 1 117 ? -11.474 -5.012 -16.345 1.00 58.72 117 ILE A CA 1
ATOM 927 C C . ILE A 1 117 ? -11.375 -4.362 -17.724 1.00 58.72 117 ILE A C 1
ATOM 929 O O . ILE A 1 117 ? -10.772 -4.933 -18.631 1.00 58.72 117 ILE A O 1
ATOM 933 N N . ILE A 1 118 ? -12.030 -3.218 -17.902 1.00 61.50 118 ILE A N 1
ATOM 934 C CA . ILE A 1 118 ? -11.857 -2.373 -19.082 1.00 61.50 118 ILE A CA 1
ATOM 935 C C . ILE A 1 118 ? -10.894 -1.278 -18.671 1.00 61.50 118 ILE A C 1
ATOM 937 O O . ILE A 1 118 ? -11.151 -0.543 -17.726 1.00 61.50 118 ILE A O 1
ATOM 941 N N . VAL A 1 119 ? -9.764 -1.220 -19.352 1.00 57.25 119 VAL A N 1
ATOM 942 C CA . VAL A 1 119 ? -8.735 -0.217 -19.112 1.00 57.25 119 VAL A CA 1
ATOM 943 C C . VAL A 1 119 ? -8.631 0.557 -20.407 1.00 57.25 119 VAL A C 1
ATOM 945 O O . VAL A 1 119 ? -8.195 -0.006 -21.410 1.00 57.25 119 VAL A O 1
ATOM 948 N N . ASP A 1 120 ? -9.129 1.786 -20.387 1.00 53.19 120 ASP A N 1
ATOM 949 C CA . ASP A 1 120 ? -9.127 2.683 -21.536 1.00 53.19 120 ASP A CA 1
ATOM 950 C C . ASP A 1 120 ? -8.283 3.913 -21.208 1.00 53.19 120 ASP A C 1
ATOM 952 O O . ASP A 1 120 ? -8.376 4.466 -20.113 1.00 53.19 120 ASP A O 1
ATOM 956 N N . GLU A 1 121 ? -7.430 4.312 -22.141 1.00 50.12 121 GLU A N 1
ATOM 957 C CA . GLU A 1 121 ? -6.544 5.466 -22.004 1.00 50.12 121 GLU A CA 1
ATOM 958 C C . GLU A 1 121 ? -6.914 6.445 -23.117 1.00 50.12 121 GLU A C 1
ATOM 960 O O . GLU A 1 121 ? -6.787 6.116 -24.299 1.00 50.12 121 GLU A O 1
ATOM 965 N N . ALA A 1 122 ? -7.447 7.610 -22.741 1.00 48.28 122 ALA A N 1
ATOM 966 C CA . ALA A 1 122 ? -7.953 8.600 -23.685 1.00 48.28 122 ALA A CA 1
ATOM 967 C C . ALA A 1 122 ? -7.350 9.986 -23.442 1.00 48.28 122 ALA A C 1
ATOM 969 O O . ALA A 1 122 ? -7.288 10.471 -22.308 1.00 48.28 122 ALA A O 1
ATOM 970 N N . ARG A 1 123 ? -6.973 10.660 -24.533 1.00 44.72 123 ARG A N 1
ATOM 971 C CA . ARG A 1 123 ? -6.339 11.979 -24.502 1.00 44.72 123 ARG A CA 1
ATOM 972 C C . ARG A 1 123 ? -7.377 13.073 -24.377 1.00 44.72 123 ARG A C 1
ATOM 974 O O . ARG A 1 123 ? -8.226 13.211 -25.256 1.00 44.72 123 ARG A O 1
ATOM 981 N N . ASP A 1 124 ? -7.272 13.894 -23.341 1.00 54.75 124 ASP A N 1
ATOM 982 C CA . ASP A 1 124 ? -8.077 15.103 -23.234 1.00 54.75 124 ASP A CA 1
ATOM 983 C C . ASP A 1 124 ? -7.525 16.250 -24.105 1.00 54.75 124 ASP A C 1
ATOM 985 O O . ASP A 1 124 ? -6.419 16.202 -24.660 1.00 54.75 124 ASP A O 1
ATOM 989 N N . GLU A 1 125 ? -8.312 17.321 -24.229 1.00 36.75 125 GLU A N 1
ATOM 990 C CA . GLU A 1 125 ? -7.973 18.507 -25.029 1.00 36.75 125 GLU A CA 1
ATOM 991 C C . GLU A 1 125 ? -6.706 19.232 -24.539 1.00 36.75 125 GLU A C 1
ATOM 993 O O . GLU A 1 125 ? -6.071 19.966 -25.300 1.00 36.75 125 GLU A O 1
ATOM 998 N N . SER A 1 126 ? -6.283 18.991 -23.292 1.00 51.75 126 SER A N 1
ATOM 999 C CA . SER A 1 126 ? -5.041 19.524 -22.724 1.00 51.75 126 SER A CA 1
ATOM 1000 C C . SER A 1 126 ? -3.808 18.678 -23.061 1.00 51.75 126 SER A C 1
ATOM 1002 O O . SER A 1 126 ? -2.707 18.976 -22.595 1.00 51.75 126 SER A O 1
ATOM 1004 N N . LYS A 1 127 ? -3.975 17.661 -23.921 1.00 47.19 127 LYS A N 1
ATOM 1005 C CA . LYS A 1 127 ? -2.980 16.644 -24.285 1.00 47.19 127 LYS A CA 1
ATOM 1006 C C . LYS A 1 127 ? -2.591 15.720 -23.132 1.00 47.19 127 LYS A C 1
ATOM 1008 O O . LYS A 1 127 ? -1.624 14.976 -23.313 1.00 47.19 127 LYS A O 1
ATOM 1013 N N . LYS A 1 128 ? -3.332 15.745 -22.020 1.00 42.16 128 LYS A N 1
ATOM 1014 C CA . LYS A 1 128 ? -3.160 14.841 -20.884 1.00 42.16 128 LYS A CA 1
ATOM 1015 C C . LYS A 1 128 ? -4.009 13.596 -21.118 1.00 42.16 128 LYS A C 1
ATOM 1017 O O . LYS A 1 128 ? -5.198 13.688 -21.402 1.00 42.16 128 LYS A O 1
ATOM 1022 N N . GLU A 1 129 ? -3.383 12.434 -21.051 1.00 55.78 129 GLU A N 1
ATOM 1023 C CA . GLU A 1 129 ? -4.073 11.149 -21.171 1.00 55.78 129 GLU A CA 1
ATOM 1024 C C . GLU A 1 129 ? -4.698 10.790 -19.815 1.00 55.78 129 GLU A C 1
ATOM 1026 O O . GLU A 1 129 ? -4.041 10.871 -18.774 1.00 55.78 129 GLU A O 1
ATOM 1031 N N . GLN A 1 130 ? -5.979 10.426 -19.814 1.00 46.03 130 GLN A N 1
ATOM 1032 C CA . GLN A 1 130 ? -6.705 9.946 -18.643 1.00 46.03 130 GLN A CA 1
ATOM 1033 C C . GLN A 1 130 ? -6.846 8.429 -18.757 1.00 46.03 130 GLN A C 1
ATOM 1035 O O . GLN A 1 130 ? -7.420 7.925 -19.721 1.00 46.03 130 GLN A O 1
ATOM 1040 N N . MET A 1 131 ? -6.333 7.705 -17.762 1.00 50.00 131 MET A N 1
ATOM 1041 C CA . MET A 1 131 ? -6.544 6.265 -17.645 1.00 50.00 131 MET A CA 1
ATOM 1042 C C . MET A 1 131 ? -7.833 6.006 -16.861 1.00 50.00 131 MET A C 1
ATOM 1044 O O . MET A 1 131 ? -7.930 6.339 -15.673 1.00 50.00 131 MET A O 1
ATOM 1048 N N . ALA A 1 132 ? -8.805 5.389 -17.524 1.00 50.38 132 ALA A N 1
ATOM 1049 C CA . ALA A 1 132 ? -10.020 4.863 -16.930 1.00 50.38 132 ALA A CA 1
ATOM 1050 C C . ALA A 1 132 ? -9.837 3.361 -16.693 1.00 50.38 132 ALA A C 1
ATOM 1052 O O . ALA A 1 132 ? -9.875 2.555 -17.621 1.00 50.38 132 ALA A O 1
ATOM 1053 N N . ILE A 1 133 ? -9.631 2.976 -15.431 1.00 54.50 133 ILE A N 1
ATOM 1054 C CA . ILE A 1 133 ? -9.690 1.572 -15.015 1.00 54.50 133 ILE A CA 1
ATOM 1055 C C . ILE A 1 133 ? -11.108 1.306 -14.525 1.00 54.50 133 ILE A C 1
ATOM 1057 O O . ILE A 1 133 ? -11.488 1.638 -13.404 1.00 54.50 133 ILE A O 1
ATOM 1061 N N . ILE A 1 134 ? -11.905 0.703 -15.395 1.00 54.78 134 ILE A N 1
ATOM 1062 C CA . ILE A 1 134 ? -13.280 0.327 -15.117 1.00 54.78 134 ILE A CA 1
ATOM 1063 C C . ILE A 1 134 ? -13.288 -1.151 -14.749 1.00 54.78 134 ILE A C 1
ATOM 1065 O O . ILE A 1 134 ? -13.175 -2.030 -15.606 1.00 54.78 134 ILE A O 1
ATOM 1069 N N . TRP A 1 135 ? -13.468 -1.449 -13.467 1.00 57.97 135 TRP A N 1
ATOM 1070 C CA . TRP A 1 135 ? -14.018 -2.746 -13.099 1.00 57.97 135 TRP A CA 1
ATOM 1071 C C . TRP A 1 135 ? -15.505 -2.702 -13.392 1.00 57.97 135 TRP A C 1
ATOM 1073 O O . TRP A 1 135 ? -16.209 -1.868 -12.838 1.00 57.97 135 TRP A O 1
ATOM 1083 N N . ARG A 1 136 ? -15.964 -3.570 -14.293 1.00 61.44 136 ARG A N 1
ATOM 1084 C CA . ARG A 1 136 ? -17.386 -3.855 -14.454 1.00 61.44 136 ARG A CA 1
ATOM 1085 C C . ARG A 1 136 ? -17.669 -5.219 -13.883 1.00 61.44 136 ARG A C 1
ATOM 1087 O O . ARG A 1 136 ? -17.160 -6.216 -14.391 1.00 61.44 136 ARG A O 1
ATOM 1094 N N . PHE A 1 137 ? -18.511 -5.261 -12.872 1.00 62.72 137 PHE A N 1
ATOM 1095 C CA . PHE A 1 137 ? -19.209 -6.470 -12.475 1.00 62.72 137 PHE A CA 1
ATOM 1096 C C . PHE A 1 137 ? -20.701 -6.157 -12.435 1.00 62.72 137 PHE A C 1
ATOM 1098 O O . PHE A 1 137 ? -21.104 -5.001 -12.316 1.00 62.72 137 PHE A O 1
ATOM 1105 N N . VAL A 1 138 ? -21.510 -7.190 -12.627 1.00 62.22 138 VAL A N 1
ATOM 1106 C CA . VAL A 1 138 ? -22.963 -7.075 -12.540 1.00 62.22 138 VAL A CA 1
ATOM 1107 C C . VAL A 1 138 ? -23.343 -7.408 -11.105 1.00 62.22 138 VAL A C 1
ATOM 1109 O O . VAL A 1 138 ? -23.017 -8.501 -10.633 1.00 62.22 138 VAL A O 1
ATOM 1112 N N . ASP A 1 139 ? -23.969 -6.460 -10.414 1.00 63.66 139 ASP A N 1
ATOM 1113 C CA . ASP A 1 139 ? -24.502 -6.683 -9.072 1.00 63.66 139 ASP A CA 1
ATOM 1114 C C . ASP A 1 139 ? -25.750 -7.588 -9.101 1.00 63.66 139 ASP A C 1
ATOM 1116 O O . ASP A 1 139 ? -26.221 -8.024 -10.157 1.00 63.66 139 ASP A O 1
ATOM 1120 N N . GLU A 1 140 ? -26.309 -7.897 -7.931 1.00 62.56 140 GLU A N 1
ATOM 1121 C CA . GLU A 1 140 ? -27.511 -8.741 -7.817 1.00 62.56 140 GLU A CA 1
ATOM 1122 C C . GLU A 1 140 ? -28.748 -8.155 -8.500 1.00 62.56 140 GLU A C 1
ATOM 1124 O O . GLU A 1 140 ? -29.688 -8.884 -8.818 1.00 62.56 140 GLU A O 1
ATOM 1129 N N . GLN A 1 141 ? -28.747 -6.847 -8.743 1.00 67.75 141 GLN A N 1
ATOM 1130 C CA . GLN A 1 141 ? -29.849 -6.105 -9.343 1.00 67.75 141 GLN A CA 1
ATOM 1131 C C . GLN A 1 141 ? -29.664 -5.928 -10.858 1.00 67.75 141 GLN A C 1
ATOM 1133 O O . GLN A 1 141 ? -30.484 -5.280 -11.514 1.00 67.75 141 GLN A O 1
ATOM 1138 N N . GLY A 1 142 ? -28.614 -6.520 -11.437 1.00 63.31 142 GLY A N 1
ATOM 1139 C CA . GLY A 1 142 ? -28.325 -6.427 -12.863 1.00 63.31 142 GLY A CA 1
ATOM 1140 C C . GLY A 1 142 ? -27.675 -5.105 -13.279 1.00 63.31 142 GLY A C 1
ATOM 1141 O O . GLY A 1 142 ? -27.589 -4.838 -14.479 1.00 63.31 142 GLY A O 1
ATOM 1142 N N . GLN A 1 143 ? -27.233 -4.274 -12.331 1.00 57.94 143 GLN A N 1
ATOM 1143 C CA . GLN A 1 143 ? -26.547 -3.019 -12.624 1.00 57.94 143 GLN A CA 1
ATOM 1144 C C . GLN A 1 143 ? -25.051 -3.271 -12.803 1.00 57.94 143 GLN A C 1
ATOM 1146 O O . GLN A 1 143 ? -24.429 -4.047 -12.077 1.00 57.94 143 GLN A O 1
ATOM 1151 N N . ALA A 1 144 ? -24.457 -2.608 -13.792 1.00 54.56 144 ALA A N 1
ATOM 1152 C CA . ALA A 1 144 ? -23.011 -2.582 -13.938 1.00 54.56 144 ALA A CA 1
ATOM 1153 C C . ALA A 1 144 ? -22.437 -1.585 -12.923 1.00 54.56 144 ALA A C 1
ATOM 1155 O O . ALA A 1 144 ? -22.557 -0.377 -13.121 1.00 54.56 144 ALA A O 1
ATOM 1156 N N . ALA A 1 145 ? -21.799 -2.076 -11.862 1.00 54.75 145 ALA A N 1
ATOM 1157 C CA . ALA A 1 145 ? -20.936 -1.239 -11.037 1.00 54.75 145 ALA A CA 1
ATOM 1158 C C . ALA A 1 145 ? -19.713 -0.879 -11.890 1.00 54.75 145 ALA A C 1
ATOM 1160 O O . ALA A 1 145 ? -19.074 -1.777 -12.438 1.00 54.75 145 ALA A O 1
ATOM 1161 N N . GLY A 1 146 ? -19.454 0.410 -12.103 1.00 55.25 146 GLY 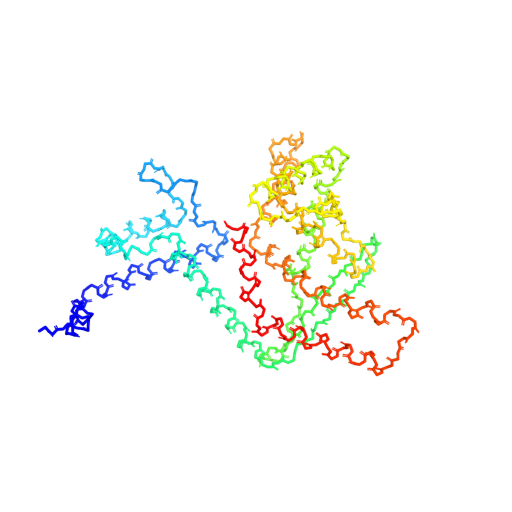A N 1
ATOM 1162 C CA . GLY A 1 146 ? -18.466 0.892 -13.063 1.00 55.25 146 GLY A CA 1
ATOM 1163 C C . GLY A 1 146 ? -17.637 2.026 -12.482 1.00 55.25 146 GLY A C 1
ATOM 1164 O O . GLY A 1 146 ? -18.204 2.989 -11.986 1.00 55.25 146 GLY A O 1
ATOM 1165 N N . GLU A 1 147 ? -16.318 1.882 -12.627 1.00 55.62 147 GLU A N 1
ATOM 1166 C CA . GLU A 1 147 ? -15.231 2.769 -12.174 1.00 55.62 147 GLU A CA 1
ATOM 1167 C C . GLU A 1 147 ? -14.797 2.567 -10.720 1.00 55.62 147 GLU A C 1
ATOM 1169 O O . GLU A 1 147 ? -15.547 2.787 -9.776 1.00 55.62 147 GLU A O 1
ATOM 1174 N N . VAL A 1 148 ? -13.530 2.165 -10.556 1.00 62.84 148 VAL A N 1
ATOM 1175 C CA . VAL A 1 148 ? -12.852 2.172 -9.255 1.00 62.84 148 VAL A CA 1
ATOM 1176 C C . VAL A 1 148 ? -12.160 3.523 -9.137 1.00 62.84 148 VAL A C 1
ATOM 1178 O O . VAL A 1 148 ? -11.025 3.703 -9.594 1.00 62.84 148 VAL A O 1
ATOM 1181 N N . VAL A 1 149 ? -12.888 4.502 -8.601 1.00 70.44 149 VAL A N 1
ATOM 1182 C CA . VAL A 1 149 ? -12.432 5.893 -8.440 1.00 70.44 149 VAL A CA 1
ATOM 1183 C C . VAL A 1 149 ? -11.100 5.946 -7.688 1.00 70.44 149 VAL A C 1
ATOM 1185 O O . VAL A 1 149 ? -10.228 6.751 -8.013 1.00 70.44 149 VAL A O 1
ATOM 1188 N N . GLU A 1 150 ? -10.907 5.027 -6.749 1.00 77.75 150 GLU A N 1
ATOM 1189 C CA . GLU A 1 150 ? -9.734 4.883 -5.895 1.00 77.75 150 GLU A CA 1
ATOM 1190 C C . GLU A 1 150 ? -8.465 4.597 -6.708 1.00 77.75 150 GLU A C 1
ATOM 1192 O O . GLU A 1 150 ? -7.410 5.169 -6.444 1.00 77.75 150 GLU A O 1
ATOM 1197 N N . VAL A 1 151 ? -8.550 3.772 -7.759 1.00 76.81 151 VAL A N 1
ATOM 1198 C CA . VAL A 1 151 ? -7.386 3.453 -8.604 1.00 76.81 151 VAL A CA 1
ATOM 1199 C C . VAL A 1 151 ? -7.008 4.645 -9.480 1.00 76.81 151 VAL A C 1
ATOM 1201 O O . VAL A 1 151 ? -5.826 4.940 -9.663 1.00 76.81 151 VAL A O 1
ATOM 1204 N N . HIS A 1 152 ? -7.999 5.365 -10.004 1.00 77.50 152 HIS A N 1
ATOM 1205 C CA . HIS A 1 152 ? -7.742 6.590 -10.753 1.00 77.50 152 HIS A CA 1
ATOM 1206 C C . HIS A 1 152 ? -7.123 7.672 -9.853 1.00 77.50 152 HIS A C 1
ATOM 1208 O O . HIS A 1 152 ? -6.127 8.301 -10.222 1.00 77.50 152 HIS A O 1
ATOM 1214 N N . GLN A 1 153 ? -7.671 7.853 -8.649 1.00 82.62 153 GLN A N 1
ATOM 1215 C CA . GLN A 1 153 ? -7.137 8.787 -7.663 1.00 82.62 153 GLN A CA 1
ATOM 1216 C C . GLN A 1 153 ? -5.715 8.403 -7.239 1.00 82.62 153 GLN A C 1
ATOM 1218 O O . GLN A 1 153 ? -4.853 9.274 -7.164 1.00 82.62 153 GLN A O 1
ATOM 1223 N N . PHE A 1 154 ? -5.432 7.110 -7.074 1.00 88.56 154 PHE A N 1
ATOM 1224 C CA . PHE A 1 154 ? -4.090 6.611 -6.794 1.00 88.56 154 PHE A CA 1
ATOM 1225 C C . PHE A 1 154 ? 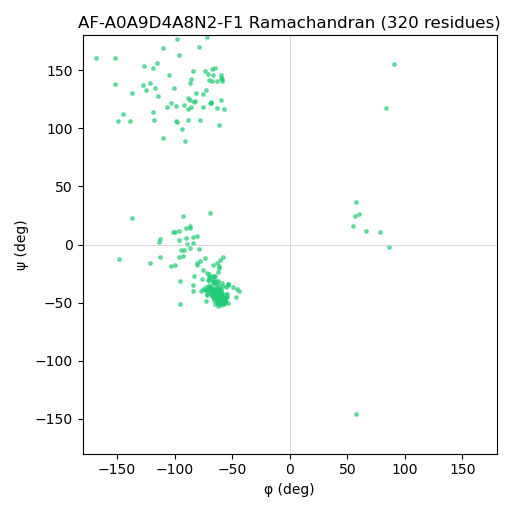-3.061 7.056 -7.843 1.00 88.56 154 PHE A C 1
ATOM 1227 O O . PHE A 1 154 ? -1.980 7.509 -7.474 1.00 88.56 154 PHE A O 1
ATOM 1234 N N . PHE A 1 155 ? -3.364 6.980 -9.145 1.00 83.69 155 PHE A N 1
ATOM 1235 C CA . PHE A 1 155 ? -2.406 7.409 -10.175 1.00 83.69 155 PHE A CA 1
ATOM 1236 C C . PHE A 1 155 ? -2.210 8.927 -10.229 1.00 83.69 155 PHE A C 1
ATOM 1238 O O . PHE A 1 155 ? -1.105 9.387 -10.540 1.00 83.69 155 PHE A O 1
ATOM 1245 N N . LYS A 1 156 ? -3.244 9.709 -9.896 1.00 85.38 156 LYS A N 1
ATOM 1246 C CA . LYS A 1 156 ? -3.103 11.160 -9.696 1.00 85.38 156 LYS A CA 1
ATOM 1247 C C . LYS A 1 156 ? -2.162 11.447 -8.531 1.00 85.38 156 LYS A C 1
ATOM 1249 O O . LYS A 1 156 ? -1.178 12.160 -8.702 1.00 85.38 156 LYS A O 1
ATOM 1254 N N . ASP A 1 157 ? -2.394 10.786 -7.405 1.00 89.88 157 ASP A N 1
ATOM 1255 C CA . ASP A 1 157 ? -1.599 10.951 -6.190 1.00 89.88 157 ASP A CA 1
ATOM 1256 C C . ASP A 1 157 ? -0.151 10.510 -6.398 1.00 89.88 157 ASP A C 1
ATOM 1258 O O . ASP A 1 157 ? 0.774 11.208 -5.992 1.00 89.88 157 ASP A O 1
ATOM 1262 N N . LEU A 1 158 ? 0.059 9.389 -7.091 1.00 89.38 158 LEU A N 1
ATOM 1263 C CA . LEU A 1 158 ? 1.375 8.905 -7.495 1.00 89.38 158 LEU A CA 1
ATOM 1264 C C . LEU A 1 158 ? 2.115 9.961 -8.321 1.00 89.38 158 LEU A C 1
ATOM 1266 O O . LEU A 1 158 ? 3.281 10.247 -8.055 1.00 89.38 158 LEU A O 1
ATOM 1270 N N . SER A 1 159 ? 1.438 10.551 -9.306 1.00 87.31 159 SER A N 1
ATOM 1271 C CA . SER A 1 159 ? 2.024 11.585 -10.162 1.00 87.31 159 SER A CA 1
ATOM 1272 C C . SER A 1 159 ? 2.410 12.821 -9.353 1.00 87.31 159 SER A C 1
ATOM 1274 O O . SER A 1 159 ? 3.530 13.312 -9.489 1.00 87.31 159 SER A O 1
ATOM 1276 N N . ASP A 1 160 ? 1.526 13.282 -8.470 1.00 87.81 160 ASP A N 1
ATOM 1277 C CA . ASP A 1 160 ? 1.766 14.441 -7.609 1.00 87.81 160 ASP A CA 1
ATOM 1278 C C . ASP A 1 160 ? 2.917 14.194 -6.627 1.00 87.81 160 ASP A C 1
ATOM 1280 O O . ASP A 1 160 ? 3.813 15.031 -6.499 1.00 87.81 160 ASP A O 1
ATOM 1284 N N . ILE A 1 161 ? 2.955 13.019 -5.992 1.00 90.62 161 ILE A N 1
ATOM 1285 C CA . ILE A 1 161 ? 4.037 12.596 -5.093 1.00 90.62 161 ILE A CA 1
ATOM 1286 C C . ILE A 1 161 ? 5.375 12.610 -5.824 1.00 90.62 161 ILE A C 1
ATOM 1288 O O . ILE A 1 161 ? 6.339 13.196 -5.326 1.00 90.62 161 ILE A O 1
ATOM 1292 N N . VAL A 1 162 ? 5.440 11.985 -7.004 1.00 87.75 162 VAL A N 1
ATOM 1293 C CA . VAL A 1 162 ? 6.676 11.945 -7.785 1.00 87.75 162 VAL A CA 1
ATOM 1294 C C . VAL A 1 162 ? 7.078 13.363 -8.180 1.00 87.75 162 VAL A C 1
ATOM 1296 O O . VAL A 1 162 ? 8.221 13.733 -7.938 1.00 87.75 162 VAL A O 1
ATOM 1299 N N . ASN A 1 163 ? 6.152 14.180 -8.690 1.00 87.38 163 ASN A N 1
ATOM 1300 C CA . ASN A 1 163 ? 6.419 15.565 -9.083 1.00 87.38 163 ASN A CA 1
ATOM 1301 C C . ASN A 1 163 ? 6.976 16.398 -7.927 1.00 87.38 163 ASN A C 1
ATOM 1303 O O . ASN A 1 163 ? 7.973 17.090 -8.101 1.00 87.38 163 ASN A O 1
ATOM 1307 N N . ILE A 1 164 ? 6.379 16.323 -6.737 1.00 87.19 164 ILE A N 1
ATOM 1308 C CA . ILE A 1 164 ? 6.840 17.084 -5.568 1.00 87.19 164 ILE A CA 1
ATOM 1309 C C . ILE A 1 164 ? 8.220 16.594 -5.115 1.00 87.19 164 ILE A C 1
ATOM 1311 O O . ILE A 1 164 ? 9.101 17.412 -4.832 1.00 87.19 164 ILE A O 1
ATOM 1315 N N . ALA A 1 165 ? 8.428 15.276 -5.078 1.00 86.25 165 ALA A N 1
ATOM 1316 C CA . ALA A 1 165 ? 9.681 14.670 -4.642 1.00 86.25 165 ALA A CA 1
ATOM 1317 C C . ALA A 1 165 ? 10.830 14.850 -5.652 1.00 86.25 165 ALA A C 1
ATOM 1319 O O . ALA A 1 165 ? 11.988 14.838 -5.245 1.00 86.25 165 ALA A O 1
ATOM 1320 N N . SER A 1 166 ? 10.540 15.045 -6.944 1.00 82.88 166 SER A N 1
ATOM 1321 C CA . SER A 1 166 ? 11.544 15.191 -8.011 1.00 82.88 166 SER A CA 1
ATOM 1322 C C . SER A 1 166 ? 11.609 16.588 -8.648 1.00 82.88 166 SER A C 1
ATOM 1324 O O . SER A 1 166 ? 12.399 16.798 -9.565 1.00 82.88 166 SER A O 1
ATOM 1326 N N . ALA A 1 167 ? 10.849 17.571 -8.144 1.00 79.31 167 ALA A N 1
ATOM 1327 C CA . ALA A 1 167 ? 10.669 18.897 -8.759 1.00 79.31 167 ALA A CA 1
ATOM 1328 C C . ALA A 1 167 ? 11.947 19.735 -8.990 1.00 79.31 167 ALA A C 1
ATOM 1330 O O . ALA A 1 167 ? 11.874 20.793 -9.616 1.00 79.31 167 ALA A O 1
ATOM 1331 N N . SER A 1 168 ? 13.106 19.357 -8.443 1.00 79.62 168 SER A N 1
ATOM 1332 C CA . SER A 1 168 ? 14.370 20.064 -8.686 1.00 79.62 168 SER A CA 1
ATOM 1333 C C . SER A 1 168 ? 15.584 19.146 -8.565 1.00 79.62 168 SER A C 1
ATOM 1335 O O . SER A 1 168 ? 15.523 18.110 -7.906 1.00 79.62 168 SER A O 1
ATOM 1337 N N . SER A 1 169 ? 16.714 19.570 -9.141 1.00 75.19 169 SER A N 1
ATOM 1338 C CA . SER A 1 169 ? 18.002 18.870 -9.021 1.00 75.19 169 SER A CA 1
ATOM 1339 C C . SER A 1 169 ? 18.396 18.636 -7.561 1.00 75.19 169 SER A C 1
ATOM 1341 O O . SER A 1 169 ? 18.765 17.529 -7.201 1.00 75.19 169 SER A O 1
ATOM 1343 N N . ASN A 1 170 ? 18.206 19.634 -6.692 1.00 80.69 170 ASN A N 1
ATOM 1344 C CA . ASN A 1 170 ? 18.518 19.491 -5.268 1.00 80.69 170 ASN A CA 1
ATOM 1345 C C . ASN A 1 170 ? 17.659 18.408 -4.599 1.00 80.69 170 ASN A C 1
ATOM 1347 O O . ASN A 1 170 ? 18.161 17.640 -3.787 1.00 80.69 170 ASN A O 1
ATOM 1351 N N . ARG A 1 171 ? 16.370 18.319 -4.957 1.00 79.56 171 ARG A N 1
ATOM 1352 C CA . ARG A 1 171 ? 15.479 17.274 -4.431 1.00 79.56 171 ARG A CA 1
ATOM 1353 C C . ARG A 1 171 ? 15.862 15.898 -4.957 1.00 79.56 171 ARG A C 1
ATOM 1355 O O . ARG A 1 171 ? 15.798 14.923 -4.220 1.00 79.56 171 ARG A O 1
ATOM 1362 N N . HIS A 1 172 ? 16.302 15.825 -6.210 1.00 81.44 172 HIS A N 1
ATOM 1363 C CA . HIS A 1 172 ? 16.838 14.599 -6.783 1.00 81.44 172 HIS A CA 1
ATOM 1364 C C . HIS A 1 172 ? 18.087 14.119 -6.024 1.00 81.44 172 HIS A C 1
ATOM 1366 O O . HIS A 1 172 ? 18.155 12.949 -5.653 1.00 81.44 172 HIS A O 1
ATOM 1372 N N . ASP A 1 173 ? 19.017 15.019 -5.701 1.00 82.06 173 ASP A N 1
ATOM 1373 C CA . ASP A 1 173 ? 20.213 14.693 -4.914 1.00 82.06 173 ASP A CA 1
ATOM 1374 C C . ASP A 1 173 ? 19.854 14.246 -3.485 1.00 82.06 173 ASP A C 1
ATOM 1376 O O . ASP A 1 173 ? 20.407 13.270 -2.969 1.00 82.06 173 ASP A O 1
ATOM 1380 N N . GLU A 1 174 ? 18.894 14.920 -2.841 1.00 83.88 174 GLU A N 1
ATOM 1381 C CA . GLU A 1 174 ? 18.369 14.531 -1.524 1.00 83.88 174 GLU A CA 1
ATOM 1382 C C . GLU A 1 174 ? 17.742 13.135 -1.550 1.00 83.88 174 GLU A C 1
ATOM 1384 O O . GLU A 1 174 ? 17.991 12.325 -0.655 1.00 83.88 174 GLU A O 1
ATOM 1389 N N . LEU A 1 175 ? 16.974 12.834 -2.596 1.00 84.81 175 LEU A N 1
ATOM 1390 C CA . LEU A 1 175 ? 16.329 11.545 -2.804 1.00 84.81 175 LEU A CA 1
ATOM 1391 C C . LEU A 1 175 ? 17.365 10.426 -2.998 1.00 84.81 175 LEU A C 1
ATOM 1393 O O . LEU A 1 175 ? 17.275 9.387 -2.341 1.00 84.81 175 LEU A O 1
ATOM 1397 N N . GLN A 1 176 ? 18.388 10.649 -3.831 1.00 84.19 176 GLN A N 1
ATOM 1398 C CA . GLN A 1 176 ? 19.488 9.697 -4.018 1.00 84.19 176 GLN A CA 1
ATOM 1399 C C . GLN A 1 176 ? 20.278 9.478 -2.720 1.00 84.19 176 GLN A C 1
ATOM 1401 O O . GLN A 1 176 ? 20.615 8.344 -2.374 1.00 84.19 176 GLN A O 1
ATOM 1406 N N . LYS A 1 177 ? 20.537 10.545 -1.955 1.00 85.50 177 LYS A N 1
ATOM 1407 C CA . LYS A 1 177 ? 21.229 10.468 -0.661 1.00 85.50 177 LYS A CA 1
ATOM 1408 C C . LYS A 1 177 ? 20.416 9.704 0.386 1.00 85.50 177 LYS A C 1
ATOM 1410 O O . LYS A 1 177 ? 20.982 8.897 1.132 1.00 85.50 177 LYS A O 1
ATOM 1415 N N . ALA A 1 178 ? 19.107 9.937 0.444 1.00 84.06 178 ALA A N 1
ATOM 1416 C CA . ALA A 1 178 ? 18.205 9.214 1.334 1.00 84.06 178 ALA A CA 1
ATOM 1417 C C . ALA A 1 178 ? 18.142 7.726 0.953 1.00 84.06 178 ALA A C 1
ATOM 1419 O O . ALA A 1 178 ? 18.258 6.866 1.825 1.00 84.06 178 ALA A O 1
ATOM 1420 N N . GLN A 1 179 ? 18.074 7.414 -0.345 1.00 83.56 179 GLN A N 1
ATOM 1421 C CA . GLN A 1 179 ? 18.114 6.036 -0.834 1.00 83.56 179 GLN A CA 1
ATOM 1422 C C . GLN A 1 179 ? 19.441 5.346 -0.496 1.00 83.56 179 GLN A C 1
ATOM 1424 O O . GLN A 1 179 ? 19.435 4.224 0.001 1.00 83.56 179 GLN A O 1
ATOM 1429 N N . ALA A 1 180 ? 20.579 6.009 -0.710 1.00 83.00 180 ALA A N 1
ATOM 1430 C CA . ALA A 1 180 ? 21.891 5.454 -0.384 1.00 83.00 180 ALA A CA 1
ATOM 1431 C C . ALA A 1 180 ? 22.036 5.170 1.121 1.00 83.00 180 ALA A C 1
ATOM 1433 O O . ALA A 1 180 ? 22.557 4.121 1.507 1.00 83.00 180 ALA A O 1
ATOM 1434 N N . THR A 1 181 ? 21.533 6.073 1.970 1.00 84.19 181 THR A N 1
ATOM 1435 C CA . THR A 1 181 ? 21.489 5.877 3.429 1.00 84.19 181 THR A CA 1
ATOM 1436 C C . THR A 1 181 ? 20.669 4.642 3.793 1.00 84.19 181 THR A C 1
ATOM 1438 O O . THR A 1 181 ? 21.125 3.810 4.576 1.00 84.19 181 THR A O 1
ATOM 1441 N N . GLU A 1 182 ? 19.491 4.489 3.191 1.00 80.31 182 GLU A N 1
ATOM 1442 C CA . GLU A 1 182 ? 18.605 3.360 3.467 1.00 80.31 182 GLU A CA 1
ATOM 1443 C C . GLU A 1 182 ? 19.186 2.029 2.983 1.00 80.31 182 GLU A C 1
ATOM 1445 O O . GLU A 1 182 ? 19.207 1.055 3.731 1.00 80.31 182 GLU A O 1
ATOM 1450 N N . LEU A 1 183 ? 19.740 1.984 1.770 1.00 81.44 183 LEU A N 1
ATOM 1451 C CA . LEU A 1 183 ? 20.413 0.790 1.256 1.00 81.44 183 LEU A CA 1
ATOM 1452 C C . LEU A 1 183 ? 21.598 0.392 2.144 1.00 81.44 183 LEU A C 1
ATOM 1454 O O . LEU A 1 183 ? 21.773 -0.785 2.448 1.00 81.44 183 LEU A O 1
ATOM 1458 N N . THR A 1 184 ? 22.372 1.371 2.621 1.00 81.69 184 THR A N 1
ATOM 1459 C CA . THR A 1 184 ? 23.473 1.135 3.568 1.00 81.69 184 THR A CA 1
ATOM 1460 C C . THR A 1 184 ? 22.954 0.558 4.887 1.00 81.69 184 THR A C 1
ATOM 1462 O O . THR A 1 184 ? 23.536 -0.395 5.410 1.00 81.69 184 THR A O 1
ATOM 1465 N N . ARG A 1 185 ? 21.840 1.084 5.413 1.00 83.12 185 ARG A N 1
ATOM 1466 C CA . ARG A 1 185 ? 21.185 0.566 6.622 1.00 83.12 185 ARG A CA 1
ATOM 1467 C C . ARG A 1 185 ? 20.730 -0.882 6.430 1.00 83.12 185 ARG A C 1
ATOM 1469 O O . ARG A 1 185 ? 21.079 -1.724 7.251 1.00 83.12 185 ARG A O 1
ATOM 1476 N N . LEU A 1 186 ? 20.015 -1.173 5.343 1.00 78.94 186 LEU A N 1
ATOM 1477 C CA . LEU A 1 186 ? 19.480 -2.500 5.015 1.00 78.94 186 LEU A CA 1
ATOM 1478 C C . LEU A 1 186 ? 20.582 -3.550 4.805 1.00 78.94 186 LEU A C 1
ATOM 1480 O O . LEU A 1 186 ? 20.461 -4.678 5.281 1.00 78.94 186 LEU A O 1
ATOM 1484 N N . VAL A 1 187 ? 21.692 -3.175 4.158 1.00 81.06 187 VAL A N 1
ATOM 1485 C CA . VAL A 1 187 ? 22.887 -4.031 4.052 1.00 81.06 187 VAL A CA 1
ATOM 1486 C C . VAL A 1 187 ? 23.501 -4.279 5.432 1.00 81.06 187 VAL A C 1
ATOM 1488 O O . VAL A 1 187 ? 23.885 -5.403 5.740 1.00 81.06 187 VAL A O 1
ATOM 1491 N N . SER A 1 188 ? 23.552 -3.259 6.294 1.00 78.88 188 SER A N 1
ATOM 1492 C CA . SER A 1 188 ? 24.139 -3.380 7.637 1.00 78.88 188 SER A CA 1
ATOM 1493 C C . SER A 1 188 ? 23.352 -4.319 8.557 1.00 78.88 188 SER A C 1
ATOM 1495 O O . SER A 1 188 ? 23.939 -4.928 9.449 1.00 78.88 188 SER A O 1
ATOM 1497 N N . ILE A 1 189 ? 22.040 -4.458 8.341 1.00 82.50 189 ILE A N 1
ATOM 1498 C CA . ILE A 1 189 ? 21.174 -5.391 9.081 1.00 82.50 189 ILE A CA 1
ATOM 1499 C C . ILE A 1 189 ? 20.950 -6.725 8.349 1.00 82.50 189 ILE A C 1
ATOM 1501 O O . ILE A 1 189 ? 20.106 -7.512 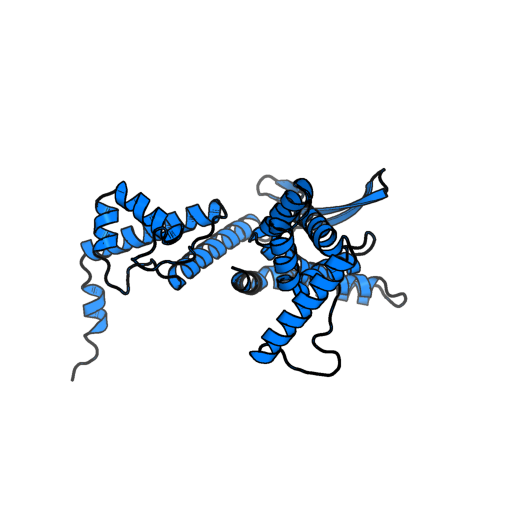8.765 1.00 82.50 189 ILE A O 1
ATOM 1505 N N . ASN A 1 190 ? 21.722 -7.000 7.289 1.00 77.56 190 ASN A N 1
ATOM 1506 C CA . ASN A 1 190 ? 21.632 -8.207 6.457 1.00 77.56 190 ASN A CA 1
ATOM 1507 C C . ASN A 1 190 ? 20.245 -8.461 5.828 1.00 77.56 190 ASN A C 1
ATOM 1509 O O . ASN A 1 190 ? 19.931 -9.594 5.467 1.00 77.56 190 ASN A O 1
ATOM 1513 N N . GLU A 1 191 ? 19.427 -7.420 5.649 1.00 76.75 191 GLU A N 1
ATOM 1514 C CA . GLU A 1 191 ? 18.156 -7.514 4.915 1.00 76.75 191 GLU A CA 1
ATOM 1515 C C . GLU A 1 191 ? 18.362 -7.455 3.391 1.00 76.75 191 GLU A C 1
ATOM 1517 O O . GLU A 1 191 ? 17.495 -7.882 2.630 1.00 76.75 191 GLU A O 1
ATOM 1522 N N . LEU A 1 192 ? 19.527 -6.979 2.929 1.00 72.31 192 LEU A N 1
ATOM 1523 C CA . LEU A 1 192 ? 19.914 -6.972 1.516 1.00 72.31 192 LEU A CA 1
ATOM 1524 C C . LEU A 1 192 ? 21.256 -7.671 1.290 1.00 72.31 192 LEU A C 1
ATOM 1526 O O . LEU A 1 192 ? 22.252 -7.378 1.949 1.00 72.31 192 LEU A O 1
ATOM 1530 N N . ALA A 1 193 ? 21.296 -8.549 0.286 1.00 65.50 193 ALA A N 1
ATOM 1531 C CA . ALA A 1 193 ? 22.536 -9.133 -0.211 1.00 65.50 193 ALA A CA 1
ATOM 1532 C C . ALA A 1 193 ? 23.347 -8.105 -1.021 1.00 65.50 193 ALA A C 1
ATOM 1534 O O . ALA A 1 193 ? 22.787 -7.229 -1.688 1.00 65.50 193 ALA A O 1
ATOM 1535 N N . THR A 1 194 ? 24.675 -8.228 -0.991 1.00 63.00 194 THR A N 1
ATOM 1536 C CA . THR A 1 194 ? 25.599 -7.417 -1.794 1.00 63.00 194 THR A CA 1
ATOM 1537 C C . THR A 1 194 ? 26.079 -8.199 -3.019 1.00 63.00 194 THR A C 1
ATOM 1539 O O . THR A 1 194 ? 26.432 -9.373 -2.936 1.00 63.00 194 THR A O 1
ATOM 1542 N N . GLY A 1 195 ? 26.086 -7.549 -4.185 1.00 60.62 195 GLY A N 1
ATOM 1543 C CA . GLY A 1 195 ? 26.486 -8.153 -5.456 1.00 60.62 195 GLY A CA 1
ATOM 1544 C C . GLY A 1 195 ? 26.663 -7.109 -6.559 1.00 60.62 195 GLY A C 1
ATOM 1545 O O . GLY A 1 195 ? 26.164 -5.988 -6.450 1.00 60.62 195 GLY A O 1
ATOM 1546 N N . ILE A 1 196 ? 27.386 -7.459 -7.628 1.00 40.75 196 ILE A N 1
ATOM 1547 C CA . ILE A 1 196 ? 27.641 -6.551 -8.758 1.00 40.75 196 ILE A CA 1
ATOM 1548 C C . ILE A 1 196 ? 26.304 -6.197 -9.427 1.00 40.75 196 ILE A C 1
ATOM 1550 O O . ILE A 1 196 ? 25.611 -7.071 -9.939 1.00 40.75 196 ILE A O 1
ATOM 1554 N N . GLY A 1 197 ? 25.946 -4.910 -9.410 1.00 53.81 197 GLY A N 1
ATOM 1555 C CA . GLY A 1 197 ? 24.690 -4.400 -9.971 1.00 53.81 197 GLY A CA 1
ATOM 1556 C C . GLY A 1 197 ? 23.476 -4.445 -9.031 1.00 53.81 197 GLY A C 1
ATOM 1557 O O . GLY A 1 197 ? 22.413 -3.964 -9.416 1.00 53.81 197 GLY A O 1
ATOM 1558 N N . MET A 1 198 ? 23.610 -4.972 -7.808 1.00 48.44 198 MET A N 1
ATOM 1559 C CA . MET A 1 198 ? 22.547 -4.943 -6.793 1.00 48.44 198 MET A CA 1
ATOM 1560 C C . MET A 1 198 ? 22.542 -3.616 -6.027 1.00 48.44 198 MET A C 1
ATOM 1562 O O . MET A 1 198 ? 23.594 -3.011 -5.831 1.00 48.44 198 MET A O 1
ATOM 1566 N N . ASN A 1 199 ? 21.361 -3.186 -5.567 1.00 64.31 199 ASN A N 1
ATOM 1567 C CA . ASN A 1 199 ? 21.184 -1.990 -4.730 1.00 64.31 199 ASN A CA 1
ATOM 1568 C C . ASN A 1 199 ? 21.712 -0.702 -5.391 1.00 64.31 199 ASN A C 1
ATOM 1570 O O . ASN A 1 199 ? 22.298 0.154 -4.732 1.00 64.31 199 ASN A O 1
ATOM 1574 N N . GLN A 1 200 ? 21.547 -0.573 -6.711 1.00 68.56 200 GLN A N 1
ATOM 1575 C CA . GLN A 1 200 ? 21.886 0.667 -7.406 1.00 68.56 200 GLN A CA 1
ATOM 1576 C C . GLN A 1 200 ? 20.946 1.795 -6.979 1.00 68.56 200 GLN A C 1
ATOM 1578 O O . GLN A 1 200 ? 19.756 1.574 -6.740 1.00 68.56 200 GLN A O 1
ATOM 1583 N N . ILE A 1 201 ? 21.503 3.005 -6.924 1.00 63.84 201 ILE A N 1
ATOM 1584 C CA . ILE A 1 201 ? 20.719 4.230 -6.800 1.00 63.84 201 ILE A CA 1
ATOM 1585 C C . ILE A 1 201 ? 19.791 4.296 -8.018 1.00 63.84 201 ILE A C 1
ATOM 1587 O O . ILE A 1 201 ? 20.240 4.188 -9.158 1.00 63.84 201 ILE A O 1
ATOM 1591 N N . ASP A 1 202 ? 18.496 4.409 -7.750 1.00 69.81 202 ASP A N 1
ATOM 1592 C CA . ASP A 1 202 ? 17.427 4.412 -8.747 1.00 69.81 202 ASP A CA 1
ATOM 1593 C C . ASP A 1 202 ? 16.826 5.825 -8.807 1.00 69.81 202 ASP A C 1
ATOM 1595 O O . ASP A 1 202 ? 17.127 6.694 -7.987 1.00 69.81 202 ASP A O 1
ATOM 1599 N N . THR A 1 203 ? 15.993 6.086 -9.804 1.00 78.69 203 THR A N 1
ATOM 1600 C CA . THR A 1 203 ? 15.284 7.362 -9.938 1.00 78.69 203 THR A CA 1
ATOM 1601 C C . THR A 1 203 ? 13.792 7.107 -9.954 1.00 78.69 203 THR A C 1
ATOM 1603 O O . THR A 1 203 ? 13.336 6.182 -10.631 1.00 78.69 203 THR A O 1
ATOM 1606 N N . LEU A 1 204 ? 13.026 7.958 -9.264 1.00 78.31 204 LEU A N 1
ATOM 1607 C CA . LEU A 1 204 ? 11.574 7.936 -9.382 1.00 78.31 204 LEU A CA 1
ATOM 1608 C C . LEU A 1 204 ? 11.196 8.133 -10.845 1.00 78.31 204 LEU A C 1
ATOM 1610 O O . LEU A 1 204 ? 11.482 9.164 -11.455 1.00 78.31 204 LEU A O 1
ATOM 1614 N N . GLN A 1 205 ? 10.562 7.115 -11.405 1.00 78.06 205 GLN A N 1
ATOM 1615 C CA . GLN A 1 205 ? 10.062 7.164 -12.758 1.00 78.06 205 GLN A CA 1
ATOM 1616 C C . GLN A 1 205 ? 8.722 7.879 -12.712 1.00 78.06 205 GLN A C 1
ATOM 1618 O O . GLN A 1 205 ? 7.800 7.457 -12.005 1.00 78.06 205 GLN A O 1
ATOM 1623 N N . HIS A 1 206 ? 8.604 8.953 -13.486 1.00 71.19 206 HIS A N 1
ATOM 1624 C CA . HIS A 1 206 ? 7.290 9.503 -13.760 1.00 71.19 206 HIS A CA 1
ATOM 1625 C C . HIS A 1 206 ? 6.437 8.420 -14.428 1.00 71.19 206 HIS A C 1
ATOM 1627 O O . HIS A 1 206 ? 6.957 7.662 -15.258 1.00 71.19 206 HIS A O 1
ATOM 1633 N N . PRO A 1 207 ? 5.148 8.320 -14.078 1.00 58.34 207 PRO A N 1
ATOM 1634 C CA . PRO A 1 207 ? 4.225 7.538 -14.876 1.00 58.34 207 PRO A CA 1
ATOM 1635 C C . PRO A 1 207 ? 4.195 8.177 -16.269 1.00 58.34 207 PRO A C 1
ATOM 1637 O O . PRO A 1 207 ? 3.675 9.268 -16.465 1.00 58.34 207 PRO A O 1
ATOM 1640 N N . GLY A 1 208 ? 4.875 7.546 -17.221 1.00 54.91 208 GLY A N 1
ATOM 1641 C CA . GLY A 1 208 ? 5.010 8.044 -18.580 1.00 54.91 208 GLY A CA 1
ATOM 1642 C C . GLY A 1 208 ? 3.720 7.833 -19.352 1.00 54.91 208 GLY A C 1
ATOM 1643 O O . GLY A 1 208 ? 3.182 6.726 -19.423 1.00 54.91 208 GLY A O 1
ATOM 1644 N N . GLU A 1 209 ? 3.287 8.928 -19.959 1.00 51.28 209 GLU A N 1
ATOM 1645 C CA . GLU A 1 209 ? 1.974 9.221 -20.542 1.00 51.28 209 GLU A CA 1
ATOM 1646 C C . GLU A 1 209 ? 1.633 8.421 -21.820 1.00 51.28 209 GLU A C 1
ATOM 1648 O O . GLU A 1 209 ? 0.940 8.930 -22.690 1.00 51.28 209 GLU A O 1
ATOM 1653 N N . THR A 1 210 ? 2.180 7.214 -22.026 1.00 45.47 210 THR A N 1
ATOM 1654 C CA . THR A 1 210 ? 1.914 6.451 -23.268 1.00 45.47 210 THR A CA 1
ATOM 1655 C C . THR A 1 210 ? 1.902 4.923 -23.170 1.00 45.47 210 THR A C 1
ATOM 1657 O O . THR A 1 210 ? 1.544 4.289 -24.164 1.00 45.47 210 THR A O 1
ATOM 1660 N N . ARG A 1 211 ? 2.363 4.273 -22.083 1.00 56.34 211 ARG A N 1
ATOM 1661 C CA . ARG A 1 211 ? 2.514 2.795 -22.071 1.00 56.34 211 ARG A CA 1
ATOM 1662 C C . ARG A 1 211 ? 2.370 2.181 -20.680 1.00 56.34 211 ARG A C 1
ATOM 1664 O O . ARG A 1 211 ? 3.028 2.630 -19.745 1.00 56.34 211 ARG A O 1
ATOM 1671 N N . TRP A 1 212 ? 1.667 1.044 -20.586 1.00 62.59 212 TRP A N 1
ATOM 1672 C CA . TRP A 1 212 ? 1.575 0.182 -19.388 1.00 62.59 212 TRP A CA 1
ATOM 1673 C C . TRP A 1 212 ? 2.910 -0.057 -18.679 1.00 62.59 212 TRP A C 1
ATOM 1675 O O . TRP A 1 212 ? 2.993 -0.050 -17.452 1.00 62.59 212 TRP A O 1
ATOM 1685 N N . SER A 1 213 ? 3.978 -0.241 -19.454 1.00 66.25 213 SER A N 1
ATOM 1686 C CA . SER A 1 213 ? 5.321 -0.465 -18.921 1.00 66.25 213 SER A CA 1
ATOM 1687 C C . SER A 1 213 ? 5.816 0.732 -18.109 1.00 66.25 213 SER A C 1
ATOM 1689 O O . SER A 1 213 ? 6.542 0.554 -17.142 1.00 66.25 213 SER A O 1
ATOM 1691 N N . SER A 1 214 ? 5.393 1.947 -18.456 1.00 73.81 214 SER A N 1
ATOM 1692 C CA . SER A 1 214 ? 5.765 3.160 -17.740 1.00 73.81 214 SER A CA 1
ATOM 1693 C C . SER A 1 214 ? 4.996 3.338 -16.431 1.00 73.81 214 SER A C 1
ATOM 1695 O O . SER A 1 214 ? 5.608 3.664 -15.418 1.00 73.81 214 SER A O 1
ATOM 1697 N N . GLN A 1 215 ? 3.698 3.019 -16.402 1.00 76.31 215 GLN A N 1
ATOM 1698 C CA . GLN A 1 215 ? 2.928 2.971 -15.151 1.00 76.31 215 GLN A CA 1
ATOM 1699 C C . GLN A 1 215 ? 3.496 1.918 -14.190 1.00 76.31 215 GLN A C 1
ATOM 1701 O O . GLN A 1 215 ? 3.726 2.208 -13.015 1.00 76.31 215 GLN A O 1
ATOM 1706 N N . LEU A 1 216 ? 3.819 0.721 -14.699 1.00 82.19 216 LEU A N 1
ATOM 1707 C CA . LEU A 1 216 ? 4.496 -0.315 -13.918 1.00 82.19 216 LEU A CA 1
ATOM 1708 C C . LEU A 1 216 ? 5.864 0.160 -13.413 1.00 82.19 216 LEU A C 1
ATOM 1710 O O . LEU A 1 216 ? 6.206 -0.097 -12.258 1.00 82.19 216 LEU A O 1
ATOM 1714 N N . ASN A 1 217 ? 6.649 0.846 -14.247 1.00 83.06 217 ASN A N 1
ATOM 1715 C CA . ASN A 1 217 ? 7.947 1.392 -13.852 1.00 83.06 217 ASN A CA 1
ATOM 1716 C C . ASN A 1 217 ? 7.801 2.452 -12.758 1.00 83.06 217 ASN A C 1
ATOM 1718 O O . ASN A 1 217 ? 8.568 2.417 -11.801 1.00 83.06 217 ASN A O 1
ATOM 1722 N N . SER A 1 218 ? 6.801 3.333 -12.849 1.00 85.62 218 SER A N 1
ATOM 1723 C CA . SER A 1 218 ? 6.524 4.347 -11.830 1.00 85.62 218 SER A CA 1
ATOM 1724 C C . SER A 1 218 ? 6.162 3.713 -10.489 1.00 85.62 218 SER A C 1
ATOM 1726 O O . SER A 1 218 ? 6.872 3.933 -9.507 1.00 85.62 218 SER A O 1
ATOM 1728 N N . VAL A 1 219 ? 5.178 2.807 -10.477 1.00 88.56 219 VAL A N 1
ATOM 1729 C CA . VAL A 1 219 ? 4.790 2.018 -9.294 1.00 88.56 219 VAL A CA 1
ATOM 1730 C C . VAL A 1 219 ? 5.988 1.263 -8.706 1.00 88.56 219 VAL A C 1
ATOM 1732 O O . VAL A 1 219 ? 6.223 1.290 -7.500 1.00 88.56 219 VAL A O 1
ATOM 1735 N N . THR A 1 220 ? 6.792 0.619 -9.554 1.00 87.50 220 THR A N 1
ATOM 1736 C CA . THR A 1 220 ? 7.975 -0.138 -9.115 1.00 87.50 220 THR A CA 1
ATOM 1737 C C . THR A 1 220 ? 9.058 0.776 -8.541 1.00 87.50 220 THR A C 1
ATOM 1739 O O . THR A 1 220 ? 9.676 0.423 -7.540 1.00 87.50 220 THR A O 1
ATOM 1742 N N . SER A 1 221 ? 9.299 1.933 -9.158 1.00 88.50 221 SER A N 1
ATOM 1743 C CA . SER A 1 221 ? 10.306 2.896 -8.706 1.00 88.50 221 SER A CA 1
ATOM 1744 C C . SER A 1 221 ? 9.922 3.524 -7.370 1.00 88.50 221 SER A C 1
ATOM 1746 O O . SER A 1 221 ? 10.755 3.562 -6.468 1.00 88.50 221 SER A O 1
ATOM 1748 N N . LEU A 1 222 ? 8.650 3.910 -7.193 1.00 89.94 222 LEU A N 1
ATOM 1749 C CA . LEU A 1 222 ? 8.169 4.434 -5.921 1.00 89.94 222 LEU A CA 1
ATOM 1750 C C . LEU A 1 222 ? 8.272 3.374 -4.828 1.00 89.94 222 LEU A C 1
ATOM 1752 O O . LEU A 1 222 ? 8.748 3.684 -3.746 1.00 89.94 222 LEU A O 1
ATOM 1756 N N . LEU A 1 223 ? 7.903 2.121 -5.111 1.00 88.81 223 LEU A N 1
ATOM 1757 C CA . LEU A 1 223 ? 8.002 1.053 -4.118 1.00 88.81 223 LEU A CA 1
ATOM 1758 C C . LEU A 1 223 ? 9.453 0.820 -3.660 1.00 88.81 223 LEU A C 1
ATOM 1760 O O . LEU A 1 223 ? 9.712 0.680 -2.469 1.00 88.81 223 LEU A O 1
ATOM 1764 N N . LYS A 1 224 ? 10.416 0.836 -4.590 1.00 85.62 224 LYS A N 1
ATOM 1765 C CA . LYS A 1 224 ? 11.849 0.726 -4.261 1.00 85.62 224 LYS A CA 1
ATOM 1766 C C . LYS A 1 224 ? 12.379 1.924 -3.473 1.00 85.62 224 LYS A C 1
ATOM 1768 O O . LYS A 1 224 ? 13.300 1.771 -2.677 1.00 85.62 224 LYS A O 1
ATOM 1773 N N . MET A 1 225 ? 11.853 3.116 -3.744 1.00 87.75 225 MET A N 1
ATOM 1774 C CA . MET A 1 225 ? 12.316 4.372 -3.153 1.00 87.75 225 MET A CA 1
ATOM 1775 C C . MET A 1 225 ? 11.409 4.862 -2.023 1.00 87.75 225 MET A C 1
ATOM 1777 O O . MET A 1 225 ? 11.599 5.975 -1.548 1.00 87.75 225 MET A O 1
ATOM 1781 N N . TYR A 1 226 ? 10.465 4.041 -1.557 1.00 88.75 226 TYR A N 1
ATOM 1782 C CA . TYR A 1 226 ? 9.370 4.462 -0.685 1.00 88.75 226 TYR A CA 1
ATOM 1783 C C . TYR A 1 226 ? 9.858 5.202 0.567 1.00 88.75 226 TYR A C 1
ATOM 1785 O O . TYR A 1 226 ? 9.427 6.324 0.835 1.00 88.75 226 TYR A O 1
ATOM 1793 N N . ASN A 1 227 ? 10.828 4.624 1.285 1.00 86.38 227 ASN A N 1
ATOM 1794 C CA . ASN A 1 227 ? 11.405 5.238 2.484 1.00 86.38 227 ASN A CA 1
ATOM 1795 C C . ASN A 1 227 ? 12.120 6.559 2.160 1.00 86.38 227 ASN A C 1
ATOM 1797 O O . ASN A 1 227 ? 11.911 7.555 2.848 1.00 86.38 227 ASN A O 1
ATOM 1801 N N . ALA A 1 228 ? 12.898 6.598 1.075 1.00 87.38 228 ALA A N 1
ATOM 1802 C CA . ALA A 1 228 ? 13.591 7.808 0.634 1.00 87.38 228 ALA A CA 1
ATOM 1803 C C . ALA A 1 228 ? 12.602 8.923 0.251 1.00 87.38 228 ALA A C 1
ATOM 1805 O O . ALA A 1 228 ? 12.756 10.064 0.685 1.00 87.38 228 ALA A O 1
ATOM 1806 N N . THR A 1 229 ? 11.548 8.590 -0.499 1.00 89.38 229 THR A N 1
ATOM 1807 C CA . THR A 1 229 ? 10.469 9.515 -0.860 1.00 89.38 229 THR A CA 1
ATOM 1808 C C . THR A 1 229 ? 9.732 10.016 0.381 1.00 89.38 229 THR A C 1
ATOM 1810 O O . THR A 1 229 ? 9.523 11.221 0.514 1.00 89.38 229 THR A O 1
ATOM 1813 N N . SER A 1 230 ? 9.407 9.131 1.331 1.00 89.88 230 SER A N 1
ATOM 1814 C CA . SER A 1 230 ? 8.788 9.503 2.609 1.00 89.88 230 SER A CA 1
ATOM 1815 C C . SER A 1 230 ? 9.654 10.504 3.380 1.00 89.88 230 SER A C 1
ATOM 1817 O O . SER A 1 230 ? 9.125 11.499 3.869 1.00 89.88 230 SER A O 1
ATOM 1819 N N . THR A 1 231 ? 10.969 10.282 3.469 1.00 88.31 231 THR A N 1
ATOM 1820 C CA . THR A 1 231 ? 11.898 11.200 4.150 1.00 88.31 231 THR A CA 1
ATOM 1821 C C . THR A 1 231 ? 11.975 12.560 3.459 1.00 88.31 231 THR A C 1
ATOM 1823 O O . THR A 1 231 ? 11.932 13.592 4.128 1.00 88.31 231 THR A O 1
ATOM 1826 N N . VAL A 1 232 ? 12.062 12.593 2.126 1.00 88.50 232 VAL A N 1
ATOM 1827 C CA . VAL A 1 232 ? 12.115 13.856 1.370 1.00 88.50 232 VAL A CA 1
ATOM 1828 C C . VAL A 1 232 ? 10.827 14.661 1.558 1.00 88.50 232 VAL A C 1
ATOM 1830 O O . VAL A 1 232 ? 10.892 15.853 1.855 1.00 88.50 232 VAL A O 1
ATOM 1833 N N . LEU A 1 233 ? 9.654 14.027 1.462 1.00 89.62 233 LEU A N 1
ATOM 1834 C CA . LEU A 1 233 ? 8.373 14.708 1.678 1.00 89.62 233 LEU A CA 1
ATOM 1835 C C . LEU A 1 233 ? 8.210 15.207 3.123 1.00 89.62 233 LEU A C 1
ATOM 1837 O O . LEU A 1 233 ? 7.715 16.314 3.340 1.00 89.62 233 LEU A O 1
ATOM 1841 N N . GLU A 1 234 ? 8.671 14.434 4.109 1.00 90.38 234 GLU A N 1
ATOM 1842 C CA . GLU A 1 234 ? 8.667 14.838 5.518 1.00 90.38 234 GLU A CA 1
ATOM 1843 C C . GLU A 1 234 ? 9.545 16.064 5.772 1.00 90.38 234 GLU A C 1
ATOM 1845 O O . GLU A 1 234 ? 9.131 17.003 6.457 1.00 90.38 234 GLU A O 1
ATOM 1850 N N . ASN A 1 235 ? 10.736 16.086 5.172 1.00 87.31 235 ASN A N 1
ATOM 1851 C CA . ASN A 1 235 ? 11.627 17.233 5.245 1.00 87.31 235 ASN A CA 1
ATOM 1852 C C . ASN A 1 235 ? 10.978 18.453 4.590 1.00 87.31 235 ASN A C 1
ATOM 1854 O O . ASN A 1 235 ? 10.896 19.501 5.224 1.00 87.31 235 ASN A O 1
ATOM 1858 N N . LEU A 1 236 ? 10.435 18.312 3.377 1.00 85.81 236 LEU A N 1
ATOM 1859 C CA . LEU A 1 236 ? 9.799 19.407 2.636 1.00 85.81 236 LEU A CA 1
ATOM 1860 C C . LEU A 1 236 ? 8.602 20.013 3.375 1.00 85.81 236 LEU A C 1
ATOM 1862 O O . LEU A 1 236 ? 8.466 21.236 3.415 1.00 85.81 236 LEU A O 1
ATOM 1866 N N . LYS A 1 237 ? 7.775 19.185 4.019 1.00 82.69 237 LYS A N 1
ATOM 1867 C CA . LYS A 1 237 ? 6.684 19.639 4.895 1.00 82.69 237 LYS A CA 1
ATOM 1868 C C . LYS A 1 237 ? 7.183 20.608 5.981 1.00 82.69 237 LYS A C 1
ATOM 1870 O O . LYS A 1 237 ? 6.471 21.551 6.327 1.00 82.69 237 LYS A O 1
ATOM 1875 N N . ASN A 1 238 ? 8.399 20.409 6.493 1.00 80.56 238 ASN A N 1
ATOM 1876 C CA . ASN A 1 238 ? 8.974 21.208 7.578 1.00 80.56 238 ASN A CA 1
ATOM 1877 C C . ASN A 1 238 ? 9.872 22.361 7.086 1.00 80.56 238 ASN A C 1
ATOM 1879 O O . ASN A 1 238 ? 9.941 23.398 7.745 1.00 80.56 238 ASN A O 1
ATOM 1883 N N . THR A 1 239 ? 10.553 22.206 5.945 1.00 78.25 239 THR A N 1
ATOM 1884 C CA . THR A 1 239 ? 11.628 23.110 5.493 1.00 78.25 239 THR A CA 1
ATOM 1885 C C . THR A 1 239 ? 11.294 23.928 4.246 1.00 78.25 239 THR A C 1
ATOM 1887 O O . THR A 1 239 ? 12.045 24.851 3.925 1.00 78.25 239 THR A O 1
ATOM 1890 N N . ALA A 1 240 ? 10.196 23.640 3.530 1.00 74.50 240 ALA A N 1
ATOM 1891 C CA . ALA A 1 240 ? 9.920 24.327 2.270 1.00 74.50 240 ALA A CA 1
ATOM 1892 C C . ALA A 1 240 ? 9.701 25.841 2.458 1.00 74.50 240 ALA A C 1
ATOM 1894 O O . ALA A 1 240 ? 9.076 26.319 3.413 1.00 74.50 240 ALA A O 1
ATOM 1895 N N . SER A 1 241 ? 10.233 26.608 1.507 1.00 74.50 241 SER A N 1
ATOM 1896 C CA . SER A 1 241 ? 10.351 28.066 1.596 1.00 74.50 241 SER A CA 1
ATOM 1897 C C . SER A 1 241 ? 9.009 28.792 1.522 1.00 74.50 241 SER A C 1
ATOM 1899 O O . SER A 1 241 ? 8.867 29.861 2.113 1.00 74.50 241 SER A O 1
ATOM 1901 N N . ASN A 1 242 ? 8.006 28.211 0.857 1.00 82.31 242 ASN A N 1
ATOM 1902 C CA . ASN A 1 242 ? 6.671 28.791 0.743 1.00 82.31 242 ASN A CA 1
ATOM 1903 C C . ASN A 1 242 ? 5.584 27.895 1.369 1.00 82.31 242 ASN A C 1
ATOM 1905 O O . ASN A 1 242 ? 5.722 26.676 1.467 1.00 82.31 242 ASN A O 1
ATOM 1909 N N . TYR A 1 243 ? 4.506 28.534 1.835 1.00 77.81 243 TYR A N 1
ATOM 1910 C CA . TYR A 1 243 ? 3.399 27.863 2.525 1.00 77.81 243 TYR A CA 1
ATOM 1911 C C . TYR A 1 243 ? 2.685 26.841 1.629 1.00 77.81 243 TYR A C 1
ATOM 1913 O O . TYR A 1 243 ? 2.359 25.757 2.101 1.00 77.81 243 TYR A O 1
ATOM 1921 N N . SER A 1 244 ? 2.510 27.154 0.338 1.00 84.19 244 SER A N 1
ATOM 1922 C CA . SER A 1 244 ? 1.872 26.249 -0.630 1.00 84.19 244 SER A CA 1
ATOM 1923 C C . SER A 1 244 ? 2.633 24.931 -0.748 1.00 84.19 244 SER A C 1
ATOM 1925 O O . SER A 1 244 ? 2.060 23.883 -0.506 1.00 84.19 244 SER A O 1
ATOM 1927 N N . GLN A 1 245 ? 3.947 24.976 -0.990 1.00 83.12 245 GLN A N 1
ATOM 1928 C CA . GLN A 1 245 ? 4.795 23.787 -1.108 1.00 83.12 245 GLN A CA 1
ATOM 1929 C C . GLN A 1 245 ? 4.845 22.983 0.190 1.00 83.12 245 GLN A C 1
ATOM 1931 O O . GLN A 1 245 ? 4.931 21.761 0.126 1.00 83.12 245 GLN A O 1
ATOM 1936 N N . ARG A 1 246 ? 4.778 23.633 1.363 1.00 84.62 246 ARG A N 1
ATOM 1937 C CA . ARG A 1 246 ? 4.637 22.909 2.639 1.00 84.62 246 ARG A CA 1
ATOM 1938 C C . ARG A 1 246 ? 3.301 22.179 2.726 1.00 84.62 246 ARG A C 1
ATOM 1940 O O . ARG A 1 246 ? 3.286 21.036 3.169 1.00 84.62 246 ARG A O 1
ATOM 1947 N N . GLY A 1 247 ? 2.211 22.818 2.303 1.00 85.50 247 GLY A N 1
ATOM 1948 C CA . GLY A 1 247 ? 0.886 22.200 2.227 1.00 85.50 247 GLY A CA 1
ATOM 1949 C C . GLY A 1 247 ? 0.852 21.025 1.250 1.00 85.50 247 GLY A C 1
ATOM 1950 O O . GLY A 1 247 ? 0.417 19.937 1.616 1.00 85.50 247 GLY A O 1
ATOM 1951 N N . ASP A 1 248 ? 1.397 21.209 0.050 1.00 87.50 248 ASP A N 1
ATOM 1952 C CA . ASP A 1 248 ? 1.470 20.178 -0.988 1.00 87.50 248 ASP A CA 1
ATOM 1953 C C . ASP A 1 248 ? 2.323 18.987 -0.522 1.00 87.50 248 ASP A C 1
ATOM 1955 O O . ASP A 1 248 ? 1.891 17.839 -0.615 1.00 87.50 248 ASP A O 1
ATOM 1959 N N . ALA A 1 249 ? 3.493 19.246 0.077 1.00 88.56 249 ALA A N 1
ATOM 1960 C CA . ALA A 1 249 ? 4.353 18.207 0.644 1.00 88.56 249 ALA A CA 1
ATOM 1961 C C . ALA A 1 249 ? 3.707 17.494 1.841 1.00 88.56 249 ALA A C 1
ATOM 1963 O O . ALA A 1 249 ? 3.829 16.277 1.961 1.00 88.56 249 ALA A O 1
ATOM 1964 N N . HIS A 1 250 ? 2.994 18.221 2.710 1.00 89.44 250 HIS A N 1
ATOM 1965 C CA . HIS A 1 250 ? 2.232 17.626 3.807 1.00 89.44 250 HIS A CA 1
ATOM 1966 C C . HIS A 1 250 ? 1.152 16.677 3.280 1.00 89.44 250 HIS A C 1
ATOM 1968 O O . HIS A 1 250 ? 1.052 15.546 3.747 1.00 89.44 250 HIS A O 1
ATOM 1974 N N . ASN A 1 251 ? 0.375 17.118 2.291 1.00 88.69 251 ASN A N 1
ATOM 1975 C CA . ASN A 1 251 ? -0.685 16.316 1.691 1.00 88.69 251 ASN A CA 1
ATOM 1976 C C . ASN A 1 251 ? -0.120 15.075 0.992 1.00 88.69 251 ASN A C 1
ATOM 1978 O O . ASN A 1 251 ? -0.623 13.975 1.212 1.00 88.69 251 ASN A O 1
ATOM 1982 N N . ALA A 1 252 ? 0.950 15.233 0.209 1.00 91.31 252 ALA A N 1
ATOM 1983 C CA . ALA A 1 252 ? 1.639 14.128 -0.450 1.00 91.31 252 ALA A CA 1
ATOM 1984 C C . ALA A 1 252 ? 2.201 13.119 0.564 1.00 91.31 252 ALA A C 1
ATOM 1986 O O . ALA A 1 252 ? 2.035 11.916 0.387 1.00 91.31 252 ALA A O 1
ATOM 1987 N N . TYR A 1 253 ? 2.808 13.597 1.656 1.00 90.81 253 TYR A N 1
ATOM 1988 C CA . TYR A 1 253 ? 3.312 12.746 2.737 1.00 90.81 253 TYR A CA 1
ATOM 1989 C C . TYR A 1 253 ? 2.187 11.957 3.421 1.00 90.81 253 TYR A C 1
ATOM 1991 O O . TYR A 1 253 ? 2.301 10.746 3.605 1.00 90.81 253 TYR A O 1
ATOM 1999 N N . SER A 1 254 ? 1.088 12.631 3.770 1.00 89.12 254 SER A N 1
ATOM 2000 C CA . SER A 1 254 ? -0.069 12.003 4.416 1.00 89.12 254 SER A CA 1
ATOM 2001 C C . SER A 1 254 ? -0.733 10.961 3.511 1.00 89.12 254 SER A C 1
ATOM 2003 O O . SER A 1 254 ? -1.085 9.884 3.987 1.00 89.12 254 SER A O 1
ATOM 2005 N N . ARG A 1 255 ? -0.849 11.237 2.203 1.00 90.12 255 ARG A N 1
ATOM 2006 C CA . ARG A 1 255 ? -1.369 10.282 1.209 1.00 90.12 255 ARG A CA 1
ATOM 2007 C C . ARG A 1 255 ? -0.445 9.084 1.041 1.00 90.12 255 ARG A C 1
ATOM 2009 O O . ARG A 1 255 ? -0.921 7.958 1.137 1.00 90.12 255 ARG A O 1
ATOM 2016 N N . LEU A 1 256 ? 0.861 9.312 0.877 1.00 90.19 256 LEU A N 1
ATOM 2017 C CA . LEU A 1 256 ? 1.864 8.251 0.726 1.00 90.19 256 LEU A CA 1
ATOM 2018 C C . LEU A 1 256 ? 1.826 7.253 1.894 1.00 90.19 256 LEU A C 1
ATOM 2020 O O . LEU A 1 256 ? 1.998 6.062 1.671 1.00 90.19 256 LEU A O 1
ATOM 2024 N N . ARG A 1 257 ? 1.574 7.739 3.119 1.00 87.50 257 ARG A N 1
ATOM 2025 C CA . ARG A 1 257 ? 1.465 6.925 4.343 1.00 87.50 257 ARG A CA 1
ATOM 2026 C C . ARG A 1 257 ? 0.077 6.352 4.621 1.00 87.50 257 ARG A C 1
ATOM 2028 O O . ARG A 1 257 ? -0.091 5.638 5.609 1.00 87.50 257 ARG A O 1
ATOM 2035 N N . SER A 1 258 ? -0.922 6.670 3.806 1.00 87.25 258 SER A N 1
ATOM 2036 C CA . SER A 1 258 ? -2.260 6.117 3.990 1.00 87.25 258 SER A CA 1
ATOM 2037 C C . SER A 1 258 ? -2.273 4.628 3.647 1.00 87.25 258 SER A C 1
ATOM 2039 O O . SER A 1 258 ? -1.641 4.189 2.684 1.00 87.25 258 SER A O 1
ATOM 2041 N N . PHE A 1 259 ? -3.029 3.846 4.420 1.00 81.81 259 PHE A N 1
ATOM 2042 C CA . PHE A 1 259 ? -3.221 2.423 4.135 1.00 81.81 259 PHE A CA 1
ATOM 2043 C C . PHE A 1 259 ? -3.759 2.205 2.717 1.00 81.81 259 PHE A C 1
ATOM 2045 O O . PHE A 1 259 ? -3.277 1.326 2.013 1.00 81.81 259 PHE A O 1
ATOM 2052 N N . GLU A 1 260 ? -4.717 3.031 2.291 1.00 84.50 260 GLU A N 1
ATOM 2053 C CA . GLU A 1 260 ? -5.326 2.962 0.963 1.00 84.50 260 GLU A CA 1
ATOM 2054 C C . GLU A 1 260 ? -4.281 3.092 -0.151 1.00 84.50 260 GLU A C 1
ATOM 2056 O O . GLU A 1 260 ? -4.203 2.230 -1.026 1.00 84.50 260 GLU A O 1
ATOM 2061 N N . PHE A 1 261 ? -3.419 4.111 -0.086 1.00 89.00 261 PHE A N 1
ATOM 2062 C CA . PHE A 1 261 ? -2.384 4.317 -1.096 1.00 89.00 261 PHE A CA 1
ATOM 2063 C C . PHE A 1 261 ? -1.384 3.158 -1.137 1.00 89.00 261 PHE A C 1
ATOM 2065 O O . PHE A 1 261 ? -1.061 2.668 -2.217 1.00 89.00 261 PHE A O 1
ATOM 2072 N N . ILE A 1 262 ? -0.906 2.694 0.023 1.00 86.00 262 ILE A N 1
ATOM 2073 C CA . ILE A 1 262 ? 0.070 1.595 0.119 1.00 86.00 262 ILE A CA 1
ATOM 2074 C C . ILE A 1 262 ? -0.546 0.287 -0.399 1.00 86.00 262 ILE A C 1
ATOM 2076 O O . ILE A 1 262 ? 0.075 -0.436 -1.184 1.00 86.00 262 ILE A O 1
ATOM 2080 N N . PHE A 1 263 ? -1.797 0.018 -0.027 1.00 84.81 263 PHE A N 1
ATOM 2081 C CA . PHE A 1 263 ? -2.539 -1.152 -0.474 1.00 84.81 263 PHE A CA 1
ATOM 2082 C C . PHE A 1 263 ? -2.718 -1.153 -1.999 1.00 84.81 263 PHE A C 1
ATOM 2084 O O . PHE A 1 263 ? -2.394 -2.148 -2.656 1.00 84.81 263 PHE A O 1
ATOM 2091 N N . ILE A 1 264 ? -3.164 -0.033 -2.581 1.00 86.38 264 ILE A N 1
ATOM 2092 C CA . ILE A 1 264 ? -3.327 0.099 -4.035 1.00 86.38 264 ILE A CA 1
ATOM 2093 C C . ILE A 1 264 ? -1.964 0.052 -4.740 1.00 86.38 264 ILE A C 1
ATOM 2095 O O . ILE A 1 264 ? -1.849 -0.608 -5.770 1.00 86.38 264 ILE A O 1
ATOM 2099 N N . LEU A 1 265 ? -0.904 0.642 -4.175 1.00 89.38 265 LEU A N 1
ATOM 2100 C CA . LEU A 1 265 ? 0.459 0.566 -4.716 1.00 89.38 265 LEU A CA 1
ATOM 2101 C C . LEU A 1 265 ? 0.916 -0.891 -4.879 1.00 89.38 265 LEU A C 1
ATOM 2103 O O . LEU A 1 265 ? 1.387 -1.282 -5.953 1.00 89.38 265 LEU A O 1
ATOM 2107 N N . HIS A 1 266 ? 0.747 -1.712 -3.838 1.00 86.62 266 HIS A N 1
ATOM 2108 C CA . HIS A 1 266 ? 1.091 -3.133 -3.877 1.00 86.62 266 HIS A CA 1
ATOM 2109 C C . HIS A 1 266 ? 0.180 -3.937 -4.805 1.00 86.62 266 HIS A C 1
ATOM 2111 O O . HIS A 1 266 ? 0.676 -4.767 -5.569 1.00 86.62 266 HIS A O 1
ATOM 2117 N N . MET A 1 267 ? -1.129 -3.677 -4.789 1.00 85.88 267 MET A N 1
ATOM 2118 C CA . MET A 1 267 ? -2.073 -4.336 -5.691 1.00 85.88 267 MET A CA 1
ATOM 2119 C C . MET A 1 267 ? -1.721 -4.049 -7.157 1.00 85.88 267 MET A C 1
ATOM 2121 O O . MET A 1 267 ? -1.564 -4.973 -7.959 1.00 85.88 267 MET A O 1
ATOM 2125 N N . MET A 1 268 ? -1.530 -2.774 -7.503 1.00 87.38 268 MET A N 1
ATOM 2126 C CA . MET A 1 268 ? -1.203 -2.350 -8.860 1.00 87.38 268 MET A CA 1
ATOM 2127 C C . MET A 1 268 ? 0.161 -2.871 -9.300 1.00 87.38 268 MET A C 1
ATOM 2129 O O . MET A 1 268 ? 0.318 -3.210 -10.470 1.00 87.38 268 MET A O 1
ATOM 2133 N N . LYS A 1 269 ? 1.132 -3.025 -8.390 1.00 89.25 269 LYS A N 1
ATOM 2134 C CA . LYS A 1 269 ? 2.425 -3.644 -8.709 1.00 89.25 269 LYS A CA 1
ATOM 2135 C C . LYS A 1 269 ? 2.270 -5.078 -9.229 1.00 89.25 269 LYS A C 1
ATOM 2137 O O . LYS A 1 269 ? 2.915 -5.428 -10.221 1.00 89.25 269 LYS A O 1
ATOM 2142 N N . GLU A 1 270 ? 1.430 -5.888 -8.589 1.00 88.06 270 GLU A N 1
ATOM 2143 C CA . GLU A 1 270 ? 1.186 -7.279 -8.997 1.00 88.06 270 GLU A CA 1
ATOM 2144 C C . GLU A 1 270 ? 0.344 -7.343 -10.283 1.00 88.06 270 GLU A C 1
ATOM 2146 O O . GLU A 1 270 ? 0.731 -8.001 -11.252 1.00 88.06 270 GLU A O 1
ATOM 2151 N N . VAL A 1 271 ? -0.767 -6.596 -10.340 1.00 85.62 271 VAL A N 1
ATOM 2152 C CA . VAL A 1 271 ? -1.687 -6.589 -11.494 1.00 85.62 271 VAL A CA 1
ATOM 2153 C C . VAL A 1 271 ? -0.998 -6.067 -12.757 1.00 85.62 271 VAL A C 1
ATOM 2155 O O . VAL A 1 271 ? -1.056 -6.712 -13.811 1.00 85.62 271 VAL A O 1
ATOM 2158 N N . LEU A 1 272 ? -0.296 -4.931 -12.670 1.00 84.25 272 LEU A N 1
ATOM 2159 C CA . LEU A 1 272 ? 0.467 -4.388 -13.796 1.00 84.25 272 LEU A CA 1
ATOM 2160 C C . LEU A 1 272 ? 1.646 -5.288 -14.165 1.00 84.25 272 LEU A C 1
ATOM 2162 O O . LEU A 1 272 ? 1.993 -5.379 -15.336 1.00 84.25 272 LEU A O 1
ATOM 2166 N N . GLY A 1 273 ? 2.255 -5.983 -13.199 1.00 85.88 273 GLY A N 1
ATOM 2167 C CA . GLY A 1 273 ? 3.327 -6.943 -13.463 1.00 85.88 273 GLY A CA 1
ATOM 2168 C C . GLY A 1 273 ? 2.859 -8.111 -14.335 1.00 85.88 273 GLY A C 1
ATOM 2169 O O . GLY A 1 273 ? 3.471 -8.408 -15.363 1.00 85.88 273 GLY A O 1
ATOM 2170 N N . ILE A 1 274 ? 1.738 -8.733 -13.959 1.00 84.44 274 ILE A N 1
ATOM 2171 C CA . ILE A 1 274 ? 1.136 -9.851 -14.697 1.00 84.44 274 ILE A CA 1
ATOM 2172 C C . ILE A 1 274 ? 0.694 -9.406 -16.099 1.00 84.44 274 ILE A C 1
ATOM 2174 O O . ILE A 1 274 ? 0.989 -10.077 -17.092 1.00 84.44 274 ILE A O 1
ATOM 2178 N N . THR A 1 275 ? 0.017 -8.260 -16.197 1.00 82.19 275 THR A N 1
ATOM 2179 C CA . THR A 1 275 ? -0.507 -7.749 -17.473 1.00 82.19 275 THR A CA 1
ATOM 2180 C C . THR A 1 275 ? 0.594 -7.224 -18.392 1.00 82.19 275 THR A C 1
ATOM 2182 O O . THR A 1 275 ? 0.544 -7.487 -19.591 1.00 82.19 275 THR A O 1
ATOM 2185 N N . ASN A 1 276 ? 1.645 -6.580 -17.878 1.00 81.50 276 ASN A N 1
ATOM 2186 C CA . ASN A 1 276 ? 2.754 -6.091 -18.701 1.00 81.50 276 ASN A CA 1
ATOM 2187 C C . ASN A 1 276 ? 3.482 -7.231 -19.436 1.00 81.50 276 ASN A C 1
ATOM 2189 O O . ASN A 1 276 ? 3.863 -7.053 -20.591 1.00 81.50 276 ASN A O 1
ATOM 2193 N N . 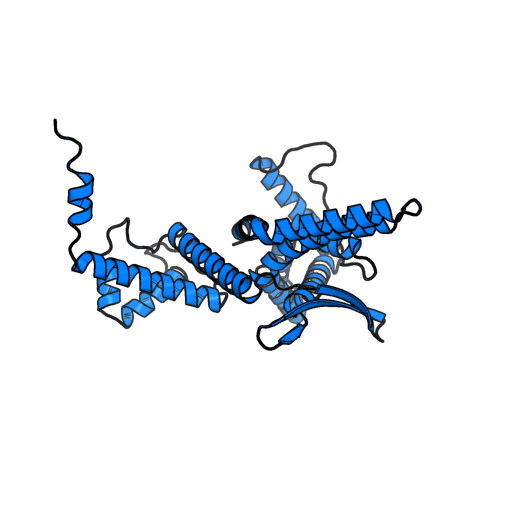ASN A 1 277 ? 3.620 -8.412 -18.822 1.00 80.75 277 ASN A N 1
ATOM 2194 C CA . ASN A 1 277 ? 4.192 -9.584 -19.497 1.00 80.75 277 ASN A CA 1
ATOM 2195 C C . ASN A 1 277 ? 3.363 -9.998 -20.721 1.00 80.75 277 ASN A C 1
ATOM 2197 O O . ASN A 1 277 ? 3.924 -10.243 -21.791 1.00 80.75 277 ASN A O 1
ATOM 2201 N N . LEU A 1 278 ? 2.032 -10.019 -20.583 1.00 80.88 278 LEU A N 1
ATOM 2202 C CA . LEU A 1 278 ? 1.120 -10.263 -21.701 1.00 80.88 278 LEU A CA 1
ATOM 2203 C C . LEU A 1 278 ? 1.269 -9.182 -22.772 1.00 80.88 278 LEU A C 1
ATOM 2205 O O . LEU A 1 278 ? 1.421 -9.499 -23.947 1.00 80.88 278 LEU A O 1
ATOM 2209 N N . CYS A 1 279 ? 1.282 -7.912 -22.369 1.00 78.50 279 CYS A N 1
ATOM 2210 C CA . CYS A 1 279 ? 1.362 -6.776 -23.285 1.00 78.50 279 CYS A CA 1
ATOM 2211 C C . CYS A 1 279 ? 2.642 -6.806 -24.119 1.00 78.50 279 CYS A C 1
ATOM 2213 O O . CYS A 1 279 ? 2.589 -6.686 -25.341 1.00 78.50 279 CYS A O 1
ATOM 2215 N N . GLN A 1 280 ? 3.790 -7.033 -23.479 1.00 79.31 280 GLN A N 1
ATOM 2216 C CA . GLN A 1 280 ? 5.068 -7.156 -24.177 1.00 79.31 280 GLN A CA 1
ATOM 2217 C C . GLN A 1 280 ? 5.092 -8.362 -25.116 1.00 79.31 280 GLN A C 1
ATOM 2219 O O . GLN A 1 280 ? 5.655 -8.278 -26.206 1.00 79.31 280 GLN A O 1
ATOM 2224 N N . ALA A 1 281 ? 4.493 -9.483 -24.710 1.00 78.56 281 ALA A N 1
ATOM 2225 C CA . ALA A 1 281 ? 4.454 -10.686 -25.526 1.00 78.56 281 ALA A CA 1
ATOM 2226 C C . ALA A 1 281 ? 3.530 -10.536 -26.749 1.00 78.56 281 ALA A C 1
ATOM 2228 O O . ALA A 1 281 ? 3.913 -10.943 -27.844 1.00 78.56 281 ALA A O 1
ATOM 2229 N N . LEU A 1 282 ? 2.370 -9.888 -26.598 1.00 75.69 282 LEU A N 1
ATOM 2230 C CA . LEU A 1 282 ? 1.439 -9.602 -27.698 1.00 75.69 282 LEU A CA 1
ATOM 2231 C C . LEU A 1 282 ? 1.973 -8.550 -28.682 1.00 75.69 282 LEU A C 1
ATOM 2233 O O . LEU A 1 282 ? 1.606 -8.566 -29.851 1.00 75.69 282 LEU A O 1
ATOM 2237 N N . GLN A 1 283 ? 2.865 -7.661 -28.240 1.00 76.69 283 GLN A N 1
ATOM 2238 C CA . GLN A 1 283 ? 3.508 -6.661 -29.101 1.00 76.69 283 GLN A CA 1
ATOM 2239 C C . GLN A 1 283 ? 4.663 -7.228 -29.953 1.00 76.69 283 GLN A C 1
ATOM 2241 O O . GLN A 1 283 ? 5.246 -6.504 -30.766 1.00 76.69 283 GLN A O 1
ATOM 2246 N N . ARG A 1 284 ? 5.027 -8.512 -29.798 1.00 81.12 284 ARG A N 1
ATOM 2247 C CA . ARG A 1 284 ? 6.089 -9.144 -30.598 1.00 81.12 284 ARG A CA 1
ATOM 2248 C C . ARG A 1 284 ? 5.618 -9.377 -32.032 1.00 81.12 284 ARG A C 1
ATOM 2250 O O . ARG A 1 284 ? 4.571 -9.963 -32.271 1.00 81.12 284 ARG A O 1
ATOM 2257 N N . ARG A 1 285 ? 6.456 -9.010 -33.009 1.00 77.62 285 ARG A N 1
ATOM 2258 C CA . ARG A 1 285 ? 6.168 -9.225 -34.443 1.00 77.62 285 ARG A CA 1
ATOM 2259 C C . ARG A 1 285 ? 6.037 -10.699 -34.837 1.00 77.62 285 ARG A C 1
ATOM 2261 O O . ARG A 1 285 ? 5.424 -10.994 -35.852 1.00 77.62 285 ARG A O 1
ATOM 2268 N N . SER A 1 286 ? 6.638 -11.607 -34.071 1.00 82.75 286 SER A N 1
ATOM 2269 C CA . SER A 1 286 ? 6.661 -13.048 -34.341 1.00 82.75 286 SER A CA 1
ATOM 2270 C C . SER A 1 286 ? 5.488 -13.810 -33.715 1.00 82.75 286 SER A C 1
ATOM 2272 O O . SER A 1 286 ? 5.579 -15.026 -33.576 1.00 82.75 286 SER A O 1
ATOM 2274 N N . GLN A 1 287 ? 4.443 -13.118 -33.259 1.00 80.00 287 GLN A N 1
ATOM 2275 C CA . GLN A 1 287 ? 3.394 -13.742 -32.465 1.00 80.00 287 GLN A CA 1
ATOM 2276 C C . GLN A 1 287 ? 2.301 -14.359 -33.336 1.00 80.00 287 GLN A C 1
ATOM 2278 O O . GLN A 1 287 ? 1.678 -13.672 -34.144 1.00 80.00 287 GLN A O 1
ATOM 2283 N N . ASP A 1 288 ? 2.043 -15.652 -33.145 1.00 83.00 288 ASP A N 1
ATOM 2284 C CA . ASP A 1 288 ? 0.892 -16.336 -33.726 1.00 83.00 288 ASP A CA 1
ATOM 2285 C C . ASP A 1 288 ? -0.287 -16.407 -32.744 1.00 83.00 288 ASP A C 1
ATOM 2287 O O . ASP A 1 288 ? -0.155 -16.214 -31.530 1.00 83.00 288 ASP A O 1
ATOM 2291 N N . ILE A 1 289 ? -1.465 -16.696 -33.295 1.00 75.00 289 ILE A N 1
ATOM 2292 C CA . ILE A 1 289 ? -2.728 -16.676 -32.558 1.00 75.00 289 ILE A CA 1
ATOM 2293 C C . ILE A 1 289 ? -2.809 -17.745 -31.460 1.00 75.00 289 ILE A C 1
ATOM 2295 O O . ILE A 1 289 ? -3.416 -17.486 -30.422 1.00 75.00 289 ILE A O 1
ATOM 2299 N N . LEU A 1 290 ? -2.180 -18.913 -31.636 1.00 75.38 290 LEU A N 1
ATOM 2300 C CA . LEU A 1 290 ? -2.209 -19.983 -30.633 1.00 75.38 290 LEU A CA 1
ATOM 2301 C C . LEU A 1 290 ? -1.361 -19.591 -29.424 1.00 75.38 290 LEU A C 1
ATOM 2303 O O . LEU A 1 290 ? -1.811 -19.709 -28.284 1.00 75.38 290 LEU A O 1
ATOM 2307 N N . ASN A 1 291 ? -0.175 -19.032 -29.671 1.00 80.19 291 ASN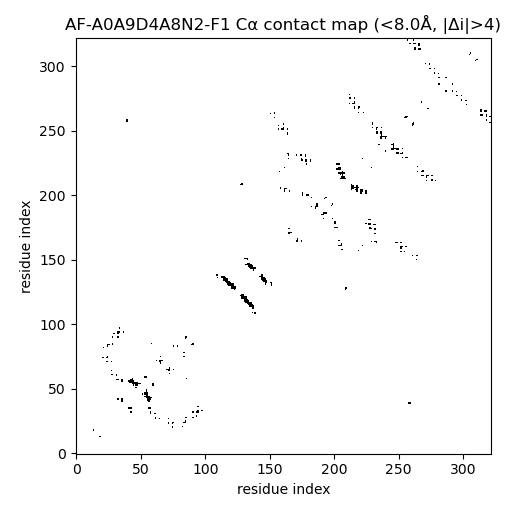 A N 1
ATOM 2308 C CA . ASN A 1 291 ? 0.673 -18.488 -28.615 1.00 80.19 291 ASN A CA 1
ATOM 2309 C C . ASN A 1 291 ? 0.028 -17.278 -27.924 1.00 80.19 291 ASN A C 1
ATOM 2311 O O . ASN A 1 291 ? 0.083 -17.172 -26.699 1.00 80.19 291 ASN A O 1
ATOM 2315 N N . ALA A 1 292 ? -0.636 -16.388 -28.668 1.00 75.81 292 ALA A N 1
ATOM 2316 C CA . ALA A 1 292 ? -1.404 -15.287 -28.085 1.00 75.81 292 ALA A CA 1
ATOM 2317 C C . ALA A 1 292 ? -2.531 -15.795 -27.168 1.00 75.81 292 ALA A C 1
ATOM 2319 O O . ALA A 1 292 ? -2.649 -15.333 -26.033 1.00 75.81 292 ALA A O 1
ATOM 2320 N N . MET A 1 293 ? -3.310 -16.790 -27.608 1.00 78.19 293 MET A N 1
ATOM 2321 C CA . MET A 1 293 ? -4.354 -17.409 -26.784 1.00 78.19 293 MET A CA 1
ATOM 2322 C C . MET A 1 293 ? -3.783 -18.076 -25.531 1.00 78.19 293 MET A C 1
ATOM 2324 O O . MET A 1 293 ? -4.322 -17.887 -24.442 1.00 78.19 293 MET A O 1
ATOM 2328 N N . SER A 1 294 ? -2.677 -18.814 -25.658 1.00 84.06 294 SER A N 1
ATOM 2329 C CA . SER A 1 294 ? -2.014 -19.443 -24.512 1.00 84.06 294 SER A CA 1
ATOM 2330 C C . SER A 1 294 ? -1.546 -18.412 -23.485 1.00 84.06 294 SER A C 1
ATOM 2332 O O . SER A 1 294 ? -1.679 -18.641 -22.282 1.00 84.06 294 SER A O 1
ATOM 2334 N N . LEU A 1 295 ? -1.021 -17.269 -23.934 1.00 80.75 295 LEU A N 1
ATOM 2335 C CA . LEU A 1 295 ? -0.615 -16.183 -23.044 1.00 80.75 295 LEU A CA 1
ATOM 2336 C C . LEU A 1 295 ? -1.819 -15.558 -22.345 1.00 80.75 295 LEU A C 1
ATOM 2338 O O . LEU A 1 295 ? -1.766 -15.370 -21.137 1.00 80.75 295 LEU A O 1
ATOM 2342 N N . VAL A 1 296 ? -2.914 -15.302 -23.066 1.00 81.50 296 VAL A N 1
ATOM 2343 C CA . VAL A 1 296 ? -4.154 -14.777 -22.469 1.00 81.50 296 VAL A CA 1
ATOM 2344 C C . VAL A 1 296 ? -4.689 -15.727 -21.394 1.00 81.50 296 VAL A C 1
ATOM 2346 O O . VAL A 1 296 ? -5.036 -15.274 -20.304 1.00 81.50 296 VAL A O 1
ATOM 2349 N N . LEU A 1 297 ? -4.715 -17.037 -21.662 1.00 83.62 297 LEU A N 1
ATOM 2350 C CA . LEU A 1 297 ? -5.123 -18.047 -20.679 1.00 83.62 297 LEU A CA 1
ATOM 2351 C C . LEU A 1 297 ? -4.192 -18.061 -19.462 1.00 83.62 297 LEU A C 1
ATOM 2353 O O . LEU A 1 297 ? -4.663 -18.034 -18.331 1.00 83.62 297 LEU A O 1
ATOM 2357 N N . THR A 1 298 ? -2.878 -18.004 -19.684 1.00 88.44 298 THR A N 1
ATOM 2358 C CA . THR A 1 298 ? -1.887 -17.960 -18.598 1.00 88.44 298 THR A CA 1
ATOM 2359 C C . THR A 1 298 ? -2.052 -16.707 -17.738 1.00 88.44 298 THR A C 1
ATOM 2361 O O . THR A 1 298 ? -2.041 -16.780 -16.512 1.00 88.44 298 THR A O 1
ATOM 2364 N N . THR A 1 299 ? -2.234 -15.542 -18.360 1.00 85.81 299 THR A N 1
ATOM 2365 C CA . THR A 1 299 ? -2.481 -14.279 -17.657 1.00 85.81 299 THR A CA 1
ATOM 2366 C C . THR A 1 299 ? -3.773 -14.339 -16.857 1.00 85.81 299 THR A C 1
ATOM 2368 O O . THR A 1 299 ? -3.788 -13.910 -15.705 1.00 85.81 299 THR A O 1
ATOM 2371 N N . LYS A 1 300 ? -4.839 -14.913 -17.428 1.00 83.81 300 LYS A N 1
ATOM 2372 C CA . LYS A 1 300 ? -6.099 -15.135 -16.719 1.00 83.81 300 LYS A CA 1
ATOM 2373 C C . LYS A 1 300 ? -5.882 -16.000 -15.477 1.00 83.81 300 LYS A C 1
ATOM 2375 O O . LYS A 1 300 ? -6.322 -15.604 -14.404 1.00 83.81 300 LYS A O 1
ATOM 2380 N N . ASP A 1 301 ? -5.173 -17.118 -15.599 1.00 87.38 301 ASP A N 1
ATOM 2381 C CA . ASP A 1 301 ? -4.896 -18.013 -14.470 1.00 87.38 301 ASP A CA 1
ATOM 2382 C C . ASP A 1 301 ? -4.047 -17.336 -13.384 1.00 87.38 301 ASP A C 1
ATOM 2384 O O . ASP A 1 301 ? -4.273 -17.552 -12.196 1.00 87.38 301 ASP A O 1
ATOM 2388 N N . LEU A 1 302 ? -3.088 -16.486 -13.762 1.00 87.56 302 LEU A N 1
ATOM 2389 C CA . LEU A 1 302 ? -2.283 -15.718 -12.806 1.00 87.56 302 LEU A CA 1
ATOM 2390 C C . LEU A 1 302 ? -3.115 -14.673 -12.053 1.00 87.56 302 LEU A C 1
ATOM 2392 O O . LEU A 1 302 ? -2.990 -14.567 -10.835 1.00 87.56 302 LEU A O 1
ATOM 2396 N N . ILE A 1 303 ? -3.986 -13.935 -12.748 1.00 83.81 303 ILE A N 1
ATOM 2397 C CA . ILE A 1 303 ? -4.914 -12.986 -12.110 1.00 83.81 303 ILE A CA 1
ATOM 2398 C C . ILE A 1 303 ? -5.901 -13.737 -11.208 1.00 83.81 303 ILE A C 1
ATOM 2400 O O . ILE A 1 303 ? -6.203 -13.277 -10.110 1.00 83.81 303 ILE A O 1
ATOM 2404 N N . GLN A 1 304 ? -6.363 -14.911 -11.640 1.00 82.44 304 GLN A N 1
ATOM 2405 C CA . GLN A 1 304 ? -7.261 -15.762 -10.868 1.00 82.44 304 GLN A CA 1
ATOM 2406 C C . GLN A 1 304 ? -6.607 -16.223 -9.560 1.00 82.44 304 GLN A C 1
ATOM 2408 O O . GLN A 1 304 ? -7.179 -16.041 -8.490 1.00 82.44 304 GLN A O 1
ATOM 2413 N N . LYS A 1 305 ? -5.365 -16.714 -9.624 1.00 87.00 305 LYS A N 1
ATOM 2414 C CA . LYS A 1 305 ? -4.576 -17.072 -8.434 1.00 87.00 305 LYS A CA 1
ATOM 2415 C C . LYS A 1 305 ? -4.338 -15.879 -7.512 1.00 87.00 305 LYS A C 1
ATOM 2417 O O . LYS A 1 305 ? -4.475 -16.010 -6.300 1.00 87.00 305 LYS A O 1
ATOM 2422 N N . LEU A 1 306 ? -4.020 -14.707 -8.070 1.00 83.50 306 LEU A N 1
ATOM 2423 C CA . LEU A 1 306 ? -3.871 -13.481 -7.281 1.00 83.50 306 LEU A CA 1
ATOM 2424 C C . LEU A 1 306 ? -5.175 -13.137 -6.541 1.00 83.50 306 LEU A C 1
ATOM 2426 O O . LEU A 1 306 ? -5.127 -12.763 -5.372 1.00 83.50 306 LEU A O 1
ATOM 2430 N N . ARG A 1 307 ? -6.332 -13.307 -7.193 1.00 79.50 307 ARG A N 1
ATOM 2431 C CA . ARG A 1 307 ? -7.654 -13.075 -6.595 1.00 79.50 307 ARG A CA 1
ATOM 2432 C C . ARG A 1 307 ? -8.002 -14.092 -5.512 1.00 79.50 307 ARG A C 1
ATOM 2434 O O . ARG A 1 307 ? -8.620 -13.718 -4.522 1.00 79.50 307 ARG A O 1
ATOM 2441 N N . ASP A 1 308 ? -7.675 -15.361 -5.710 1.00 79.50 308 ASP A N 1
ATOM 2442 C CA . ASP A 1 308 ? -8.142 -16.416 -4.812 1.00 79.50 308 ASP A CA 1
ATOM 2443 C C . ASP A 1 308 ? -7.239 -16.563 -3.582 1.00 79.50 308 ASP A C 1
ATOM 2445 O O . ASP A 1 308 ? -7.763 -16.692 -2.473 1.00 79.50 308 ASP A O 1
ATOM 2449 N N . ASP A 1 309 ? -5.918 -16.450 -3.777 1.00 84.00 309 ASP A N 1
ATOM 2450 C CA . ASP A 1 309 ? -4.895 -16.769 -2.771 1.00 84.00 309 ASP A CA 1
ATOM 2451 C C . ASP A 1 309 ? -3.978 -15.578 -2.419 1.00 84.00 309 ASP A C 1
ATOM 2453 O O . ASP A 1 309 ? -3.283 -15.594 -1.401 1.00 84.00 309 ASP A O 1
ATOM 2457 N N . GLY A 1 310 ? -3.954 -14.523 -3.241 1.00 77.94 310 GLY A N 1
ATOM 2458 C CA . GLY A 1 310 ? -2.979 -13.429 -3.128 1.00 77.94 310 GLY A CA 1
ATOM 2459 C C . GLY A 1 310 ? -3.249 -12.400 -2.024 1.00 77.94 310 GLY A C 1
ATOM 2460 O O . GLY A 1 310 ? -2.351 -11.632 -1.677 1.00 77.94 310 GLY A O 1
ATOM 2461 N N . TRP A 1 311 ? -4.451 -12.382 -1.440 1.00 75.06 311 TRP A N 1
ATOM 2462 C CA . TRP A 1 311 ? -4.869 -11.363 -0.464 1.00 75.06 311 TRP A CA 1
ATOM 2463 C C . TRP A 1 311 ? -4.017 -11.333 0.800 1.00 75.06 311 TRP A C 1
ATOM 2465 O O . TRP A 1 311 ? -3.605 -10.262 1.237 1.00 75.06 311 TRP A O 1
ATOM 2475 N N . ASN A 1 312 ? -3.718 -12.497 1.377 1.00 73.56 312 ASN A N 1
ATOM 2476 C CA . ASN A 1 312 ? -2.943 -12.570 2.617 1.00 73.56 312 ASN A CA 1
ATOM 2477 C C . ASN A 1 312 ? -1.519 -12.036 2.419 1.00 73.56 312 ASN A C 1
ATOM 2479 O O . ASN A 1 312 ? -0.996 -11.333 3.277 1.00 73.56 312 ASN A O 1
ATOM 2483 N N . GLU A 1 313 ? -0.903 -12.333 1.275 1.00 78.44 313 GLU A N 1
ATOM 2484 C CA . GLU A 1 313 ? 0.428 -11.826 0.936 1.00 78.44 313 GLU A CA 1
ATOM 2485 C C . GLU A 1 313 ? 0.408 -10.321 0.640 1.00 78.44 313 GLU A C 1
ATOM 2487 O O . GLU A 1 313 ? 1.320 -9.607 1.054 1.00 78.44 313 GLU A O 1
ATOM 2492 N N . LEU A 1 314 ? -0.642 -9.807 -0.012 1.00 75.69 314 LEU A N 1
ATOM 2493 C CA . LEU A 1 314 ? -0.834 -8.363 -0.191 1.00 75.69 314 LEU A CA 1
ATOM 2494 C C . LEU A 1 314 ? -1.003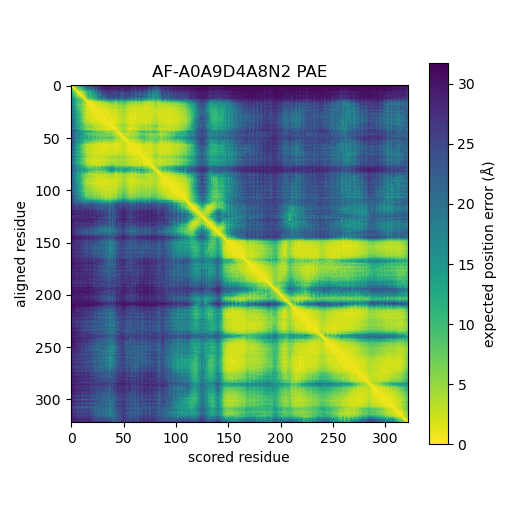 -7.637 1.150 1.00 75.69 314 LEU A C 1
ATOM 2496 O O . LEU A 1 314 ? -0.386 -6.597 1.351 1.00 75.69 314 LEU A O 1
ATOM 2500 N N . LEU A 1 315 ? -1.780 -8.190 2.085 1.00 71.75 315 LEU A N 1
ATOM 2501 C CA . LEU A 1 315 ? -1.983 -7.597 3.410 1.00 71.75 315 LEU A CA 1
ATOM 2502 C C . LEU A 1 315 ? -0.700 -7.602 4.251 1.00 71.75 315 LEU A C 1
ATOM 2504 O O . LEU A 1 315 ? -0.357 -6.569 4.821 1.00 71.75 315 LEU A O 1
ATOM 2508 N N . LYS A 1 316 ? 0.063 -8.705 4.250 1.00 74.19 316 LYS A N 1
ATOM 2509 C CA . LYS A 1 316 ? 1.373 -8.774 4.925 1.00 74.19 316 LYS A CA 1
ATOM 2510 C C . LYS A 1 316 ? 2.358 -7.724 4.412 1.00 74.19 316 LYS A C 1
ATOM 2512 O O . LYS A 1 316 ? 3.148 -7.203 5.191 1.00 74.19 316 LYS A O 1
ATOM 2517 N N . LYS A 1 317 ? 2.328 -7.407 3.112 1.00 70.75 317 LYS A N 1
ATOM 2518 C CA . LYS A 1 317 ? 3.181 -6.357 2.532 1.00 70.75 317 LYS A CA 1
ATOM 2519 C C . LYS A 1 317 ? 2.849 -4.969 3.095 1.00 70.75 317 LYS A C 1
ATOM 2521 O O . LYS A 1 317 ? 3.765 -4.174 3.263 1.00 70.75 317 LYS A O 1
ATOM 2526 N N . ASN A 1 318 ? 1.592 -4.702 3.460 1.00 60.34 318 ASN A N 1
ATOM 2527 C CA . ASN A 1 318 ? 1.192 -3.427 4.072 1.00 60.34 318 ASN A CA 1
ATOM 2528 C C . ASN A 1 318 ? 1.600 -3.319 5.548 1.00 60.34 318 ASN A C 1
ATOM 2530 O O . ASN A 1 318 ? 1.898 -2.222 6.010 1.00 60.34 318 ASN A O 1
ATOM 2534 N N . ASP A 1 319 ? 1.674 -4.444 6.269 1.00 56.09 319 ASP A N 1
ATOM 2535 C CA . ASP A 1 319 ? 2.103 -4.487 7.678 1.00 56.09 319 ASP A CA 1
ATOM 2536 C C . ASP A 1 319 ? 3.564 -4.037 7.881 1.00 56.09 319 ASP A C 1
ATOM 2538 O O . ASP A 1 319 ? 3.962 -3.741 9.005 1.00 56.09 319 ASP A O 1
ATOM 2542 N N . ILE A 1 320 ? 4.370 -3.986 6.813 1.00 52.81 320 ILE A N 1
ATOM 2543 C CA . ILE A 1 320 ? 5.763 -3.505 6.841 1.00 52.81 320 ILE A CA 1
ATOM 2544 C C . ILE A 1 320 ? 5.821 -1.969 6.939 1.00 52.81 320 ILE A C 1
ATOM 2546 O O . ILE A 1 320 ? 6.822 -1.413 7.389 1.00 52.81 320 ILE A O 1
ATOM 2550 N N . PHE A 1 321 ? 4.749 -1.278 6.542 1.00 49.25 321 PHE A N 1
ATOM 2551 C CA . PHE A 1 321 ? 4.709 0.182 6.414 1.00 49.25 321 PHE A CA 1
ATOM 2552 C C . PHE A 1 321 ? 3.761 0.871 7.416 1.00 49.25 321 PHE A C 1
ATOM 2554 O O . PHE A 1 321 ? 3.647 2.100 7.382 1.00 49.25 321 PHE A O 1
ATOM 2561 N N . LEU A 1 322 ? 3.126 0.094 8.308 1.00 37.72 322 LEU A N 1
ATOM 2562 C CA . LEU A 1 322 ? 2.289 0.520 9.444 1.00 37.72 322 LEU A CA 1
ATOM 2563 C C . LEU A 1 322 ? 2.972 0.228 10.790 1.00 37.72 322 LEU A C 1
ATOM 2565 O O . LEU A 1 322 ? 3.008 1.154 11.630 1.00 37.72 322 LEU A O 1
#

Secondary structure (DSSP, 8-state):
---SSSSHHHHTT--HHHHHHHHHHHHHHHHHHHHHHHTT-----S--STT-S---HHHHHHHHHHHH-HHHHHHHHT--GGG---SHHHHHHHHHHHHHHHHHHHHHHHTT--EEEEEEEEE-TTSPEEEEEEEEEE-TTS-EEE--HHHHHHHHHHHHHHHHHHSSHHHHHHHHHHHHHHHHHHHHTTSS---TTTT----PPP--TT-HHHHHHHHHHHHHHHHHHHHHHHHHHHH-SSHHHHHHHHHHHHHHTSHHHHHHHHHHHHHHHHHHHHHHHHT-TT--HHHHHHHHHHHHHHHHHHHHH-HHHHHHHHTT--

Sequence (322 aa):
MNQAQHIEVSLDRQTTQQISANRLRLKTSIDVVRWLSFQGCAFRGHDESSGSKNHGNFLELLSLLASYDEKVEDVLKSAPQNSSYTSSTIQKEILQIYASRVCNVIREEIGDRKFSIIVDEARDESKKEQMAIIWRFVDEQGQAAGEVVEVHQFFKDLSDIVNIASASSNRHDELQKAQATELTRLVSINELATGIGMNQIDTLQHPGETRWSSQLNSVTSLLKMYNATSTVLENLKNTASNYSQRGDAHNAYSRLRSFEFIFILHMMKEVLGITNNLCQALQRRSQDILNAMSLVLTTKDLIQKLRDDGWNELLKKNDIFL

Mean predicted aligned error: 15.71 Å

Solvent-accessible surface area (backbone atoms only — not comparable to full-atom values): 18235 Å² total; per-residue (Å²): 140,84,83,80,68,62,58,65,62,57,64,72,63,60,51,71,65,56,55,51,38,52,50,50,46,51,48,54,46,51,53,50,51,50,52,31,62,76,67,72,45,70,57,68,43,98,40,67,53,96,87,46,95,52,45,13,53,51,55,49,50,51,51,52,52,23,76,76,30,69,69,52,34,50,37,61,73,68,38,54,88,94,64,59,65,73,48,74,65,48,51,50,51,55,50,50,54,49,51,52,50,53,52,48,50,55,47,59,72,50,54,91,58,74,64,46,81,46,76,48,76,46,71,44,97,87,73,50,63,46,65,45,55,26,48,33,36,63,48,100,84,70,46,70,50,69,56,44,62,66,63,47,50,44,55,53,49,50,47,50,39,49,47,68,52,51,70,39,72,69,39,43,52,52,36,45,51,39,40,52,52,50,53,52,50,36,42,75,69,67,78,43,84,87,55,96,84,51,89,63,88,74,67,78,40,66,59,44,90,83,45,71,65,29,44,40,43,15,48,50,28,43,64,76,35,41,69,21,50,49,51,50,25,53,47,33,38,75,66,44,92,45,71,66,56,18,50,52,23,41,51,39,38,55,46,64,69,30,68,68,47,46,49,49,48,55,51,48,45,54,54,41,52,55,48,41,55,47,51,59,53,69,70,38,91,86,62,50,71,68,61,49,50,52,44,52,53,51,46,49,53,53,53,48,47,44,69,76,66,33,58,66,63,55,51,56,60,45,63,78,79,109

InterPro domains:
  IPR012337 Ribonuclease H-like superfamily [SSF53098] (106-310)
  IPR025398 ZMYM1-like, RNase-like domain [PF14291] (1-146)
  IPR055298 AtLOH3-like [PTHR11697] (148-318)

Nearest PDB structures (foldseek):
  3zcj-assembly3_C  TM=2.284E-01  e=2.003E+00  Helicobacter pylori 26695
  8tkp-assembly1_D  TM=1.742E-01  e=4.188E+00  Caenorhabditis elegans

Radius of gyration: 24.91 Å; Cα contacts (8 Å, |Δi|>4): 317; chains: 1; bounding box: 58×69×73 Å